Protein AF-A0A7X9KNZ5-F1 (afdb_monomer)

Secondary structure (DSSP, 8-state):
-----------------------SSEEEESSSPBTT-EEEEEEEGGGSTTTT-SS-EEEEEEESSSEEEE-PPPEEETTEEEEEEE--TT--EEEEEEEETTEE--TTTT-EEEE-B-TTSSB-THHHHHHHHHHHSSHIIIII-----HHHHHHHHHHHHHH-GGGGG-HHHHHHHTT-

Structure (mmCIF, N/CA/C/O backbone):
data_AF-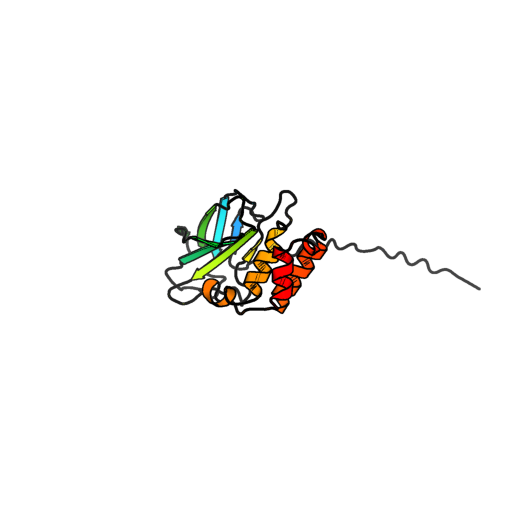A0A7X9KNZ5-F1
#
_entry.id   AF-A0A7X9KNZ5-F1
#
loop_
_atom_site.group_PDB
_atom_site.id
_atom_site.type_symbol
_atom_site.label_atom_id
_atom_site.label_alt_id
_atom_site.label_comp_id
_atom_site.label_asym_id
_atom_site.label_entity_id
_atom_site.label_seq_id
_atom_site.pdbx_PDB_ins_code
_atom_site.Cartn_x
_atom_site.Cartn_y
_atom_site.Cartn_z
_atom_site.occupancy
_atom_site.B_iso_or_equiv
_atom_site.auth_seq_id
_atom_site.auth_comp_id
_atom_site.auth_asym_id
_atom_site.auth_atom_id
_atom_site.pdbx_PDB_model_num
ATOM 1 N N . MET A 1 1 ? 22.045 -58.721 -16.670 1.00 38.38 1 MET A N 1
ATOM 2 C CA . MET A 1 1 ? 22.622 -57.607 -17.449 1.00 38.38 1 MET A CA 1
ATOM 3 C C . MET A 1 1 ? 21.546 -56.559 -17.678 1.00 38.38 1 MET A C 1
ATOM 5 O O . MET A 1 1 ? 20.549 -56.879 -18.297 1.00 38.38 1 MET A O 1
ATOM 9 N N . LYS A 1 2 ? 21.799 -55.344 -17.174 1.00 42.09 2 LYS A N 1
ATOM 10 C CA . LYS A 1 2 ? 21.541 -54.062 -17.848 1.00 42.09 2 LYS A CA 1
ATOM 11 C C . LYS A 1 2 ? 20.085 -53.667 -18.190 1.00 42.09 2 LYS A C 1
ATOM 13 O O . LYS A 1 2 ? 19.597 -54.007 -19.256 1.00 42.09 2 LYS A O 1
ATOM 18 N N . THR A 1 3 ? 19.577 -52.737 -17.359 1.00 47.44 3 THR A N 1
ATOM 19 C CA . THR A 1 3 ? 18.983 -51.421 -17.742 1.00 47.44 3 THR A CA 1
ATOM 20 C C . THR A 1 3 ? 17.611 -51.421 -18.450 1.00 47.44 3 THR A C 1
ATOM 22 O O . THR A 1 3 ? 17.365 -52.256 -19.297 1.00 47.44 3 THR A O 1
ATOM 25 N N . ILE A 1 4 ? 16.643 -50.529 -18.206 1.00 52.78 4 ILE A N 1
ATOM 26 C CA . ILE A 1 4 ? 16.641 -49.131 -17.753 1.00 52.78 4 ILE A CA 1
ATOM 27 C C . ILE A 1 4 ? 15.366 -48.868 -16.929 1.00 52.78 4 ILE A C 1
ATOM 29 O O . ILE A 1 4 ? 14.269 -49.296 -17.275 1.00 52.78 4 ILE A O 1
ATOM 33 N N . PHE A 1 5 ? 15.559 -48.109 -15.856 1.00 54.25 5 PHE A N 1
ATOM 34 C CA . PHE A 1 5 ? 14.568 -47.425 -15.033 1.00 54.25 5 PHE A CA 1
ATOM 35 C C . PHE A 1 5 ? 14.025 -46.227 -15.834 1.00 54.25 5 PHE A C 1
ATOM 37 O O . PHE A 1 5 ? 14.800 -45.327 -16.151 1.00 54.25 5 PHE A O 1
ATOM 44 N N . LEU A 1 6 ? 12.739 -46.192 -16.191 1.00 48.69 6 LEU A N 1
ATOM 45 C CA . LEU A 1 6 ? 12.131 -45.010 -16.816 1.00 48.69 6 LEU A CA 1
ATOM 46 C C . LEU A 1 6 ? 11.239 -44.315 -15.787 1.00 48.69 6 LEU A C 1
ATOM 48 O O . LEU A 1 6 ? 10.053 -44.601 -15.641 1.00 48.69 6 LEU A O 1
ATOM 52 N N . LEU A 1 7 ? 11.889 -43.436 -15.022 1.00 48.88 7 LEU A N 1
ATOM 53 C CA . LEU A 1 7 ? 11.270 -42.488 -14.108 1.00 48.88 7 LEU A CA 1
ATOM 54 C C . LEU A 1 7 ? 10.534 -41.437 -14.950 1.00 48.88 7 LEU A C 1
ATOM 56 O O . LEU A 1 7 ? 11.164 -40.602 -15.599 1.00 48.88 7 LEU A O 1
ATOM 60 N N . ILE A 1 8 ? 9.205 -41.469 -14.952 1.00 53.31 8 ILE A N 1
ATOM 61 C CA . ILE A 1 8 ? 8.401 -40.358 -15.462 1.00 53.31 8 ILE A CA 1
ATOM 62 C C . ILE A 1 8 ? 8.382 -39.304 -14.353 1.00 53.31 8 ILE A C 1
ATOM 64 O O . ILE A 1 8 ? 7.590 -39.371 -13.416 1.00 53.31 8 ILE A O 1
ATOM 68 N N . ILE A 1 9 ? 9.312 -38.352 -14.431 1.00 56.56 9 ILE A N 1
ATOM 69 C CA . ILE A 1 9 ? 9.267 -37.113 -13.652 1.00 56.56 9 ILE A CA 1
ATOM 70 C C . ILE A 1 9 ? 8.163 -36.258 -14.279 1.00 56.56 9 ILE A C 1
ATOM 72 O O . ILE A 1 9 ? 8.405 -35.491 -15.209 1.00 56.56 9 ILE A O 1
ATOM 76 N N . SER A 1 10 ? 6.927 -36.412 -13.802 1.00 51.38 10 SER A N 1
ATOM 77 C CA . SER A 1 10 ? 5.896 -35.399 -14.025 1.00 51.38 10 SER A CA 1
ATOM 78 C C . SER A 1 10 ? 6.296 -34.152 -13.246 1.00 51.38 10 SER A C 1
ATOM 80 O O . SER A 1 10 ? 6.156 -34.082 -12.027 1.00 51.38 10 SER A O 1
ATOM 82 N N . ILE A 1 11 ? 6.834 -33.179 -13.974 1.00 53.72 11 ILE A N 1
ATOM 83 C CA . ILE A 1 11 ? 7.093 -31.824 -13.501 1.00 53.72 11 ILE A CA 1
ATOM 84 C C . ILE A 1 11 ? 5.746 -31.224 -13.081 1.00 53.72 11 ILE A C 1
ATOM 86 O O . ILE A 1 11 ? 4.934 -30.833 -13.919 1.00 53.72 11 ILE A O 1
ATOM 90 N N . LEU A 1 12 ? 5.500 -31.165 -11.772 1.00 45.00 12 LEU A N 1
ATOM 91 C CA . LEU A 1 12 ? 4.507 -30.277 -11.178 1.00 45.00 12 LEU A CA 1
ATOM 92 C C . LEU A 1 12 ? 5.008 -28.845 -11.384 1.00 45.00 12 LEU A C 1
ATOM 94 O O . LEU A 1 12 ? 5.714 -28.291 -10.545 1.00 45.00 12 LEU A O 1
ATOM 98 N N . ALA A 1 13 ? 4.662 -28.247 -12.522 1.00 48.78 13 ALA A N 1
ATOM 99 C CA . ALA A 1 13 ? 4.713 -26.803 -12.675 1.00 48.78 13 ALA A CA 1
ATOM 100 C C . ALA A 1 13 ? 3.608 -26.214 -11.789 1.00 48.78 13 ALA A C 1
ATOM 102 O O . ALA A 1 13 ? 2.488 -25.970 -12.237 1.00 48.78 13 ALA A O 1
ATOM 103 N N . VAL A 1 14 ? 3.899 -26.043 -10.499 1.00 46.62 14 VAL A N 1
ATOM 104 C CA . VAL A 1 14 ? 3.085 -25.191 -9.636 1.00 46.62 14 VAL A CA 1
ATOM 105 C C . VAL A 1 14 ? 3.291 -23.783 -10.172 1.00 46.62 14 VAL A C 1
ATOM 107 O O . VAL A 1 14 ? 4.343 -23.182 -9.964 1.00 46.62 14 VAL A O 1
ATOM 110 N N . ALA A 1 15 ? 2.324 -23.283 -10.940 1.00 40.16 15 ALA A N 1
ATOM 111 C CA . ALA A 1 15 ? 2.286 -21.877 -11.291 1.00 40.16 15 ALA A CA 1
ATOM 112 C C . ALA A 1 15 ? 2.245 -21.098 -9.973 1.00 40.16 15 ALA A C 1
ATOM 114 O O . ALA A 1 15 ? 1.232 -21.097 -9.273 1.00 40.16 15 ALA A O 1
ATOM 115 N N . VAL A 1 16 ? 3.374 -20.495 -9.603 1.00 43.69 16 VAL A N 1
ATOM 116 C CA . VAL A 1 16 ? 3.443 -19.546 -8.497 1.00 43.69 16 VAL A CA 1
ATOM 117 C C . VAL A 1 16 ? 2.661 -18.328 -8.971 1.00 43.69 16 VAL A C 1
ATOM 119 O O . VAL A 1 16 ? 3.195 -17.458 -9.658 1.00 43.69 16 VAL A O 1
ATOM 122 N N . LEU A 1 17 ? 1.355 -18.308 -8.695 1.00 47.91 17 LEU A N 1
ATOM 123 C CA . LEU A 1 17 ? 0.585 -17.077 -8.795 1.00 47.91 17 LEU A CA 1
ATOM 124 C C . LEU A 1 17 ? 1.295 -16.060 -7.891 1.00 47.91 17 LEU A C 1
ATOM 126 O O . LEU A 1 17 ? 1.618 -16.424 -6.756 1.00 47.91 17 LEU A O 1
ATOM 130 N N . PRO A 1 18 ? 1.589 -14.835 -8.366 1.00 49.88 18 PRO A N 1
ATOM 131 C CA . PRO A 1 18 ? 2.199 -13.822 -7.517 1.00 49.88 18 PRO A CA 1
ATOM 132 C C . PRO A 1 18 ? 1.367 -13.701 -6.239 1.00 49.88 18 PRO A C 1
ATOM 134 O O . PRO A 1 18 ? 0.146 -13.519 -6.301 1.00 49.88 18 PRO A O 1
ATOM 137 N N . ALA A 1 19 ? 2.018 -13.909 -5.093 1.00 47.62 19 ALA A N 1
ATOM 138 C CA . ALA A 1 19 ? 1.369 -13.866 -3.797 1.00 47.62 19 ALA A CA 1
ATOM 139 C C . ALA A 1 19 ? 0.782 -12.463 -3.614 1.00 47.62 19 ALA A C 1
ATOM 141 O O . ALA A 1 19 ? 1.507 -11.477 -3.519 1.00 47.62 19 ALA A O 1
ATOM 142 N N . GLN A 1 20 ? -0.544 -12.372 -3.638 1.00 56.88 20 GLN A N 1
ATOM 143 C CA . GLN A 1 20 ? -1.247 -11.121 -3.387 1.00 56.88 20 GLN A CA 1
ATOM 144 C C . GLN A 1 20 ? -0.956 -10.677 -1.951 1.00 56.88 20 GLN A C 1
ATOM 146 O O . GLN A 1 20 ? -0.853 -11.539 -1.067 1.00 56.88 20 GLN A O 1
ATOM 151 N N . PRO A 1 21 ? -0.886 -9.367 -1.670 1.00 63.66 21 PRO A N 1
ATOM 152 C CA . PRO A 1 21 ? -1.008 -8.911 -0.300 1.00 63.66 21 PRO A CA 1
ATOM 153 C C . PRO A 1 21 ? -2.424 -9.254 0.187 1.00 63.66 21 PRO A C 1
ATOM 155 O O . PRO A 1 21 ? -3.394 -8.550 -0.080 1.00 63.66 21 PRO A O 1
ATOM 158 N N . ASN A 1 22 ? -2.552 -10.397 0.859 1.00 75.88 22 ASN A N 1
ATOM 159 C CA . ASN A 1 22 ? -3.782 -10.804 1.521 1.00 75.88 22 ASN A CA 1
ATOM 160 C C . ASN A 1 22 ? -3.841 -10.100 2.872 1.00 75.88 22 ASN A C 1
ATOM 162 O O . ASN A 1 22 ? -3.141 -10.476 3.815 1.00 75.88 22 ASN A O 1
ATOM 166 N N . PHE A 1 23 ? -4.668 -9.066 2.955 1.00 90.75 23 PHE A N 1
ATOM 167 C CA . PHE A 1 23 ? -4.942 -8.378 4.205 1.00 90.75 23 PHE A CA 1
ATOM 168 C C . PHE A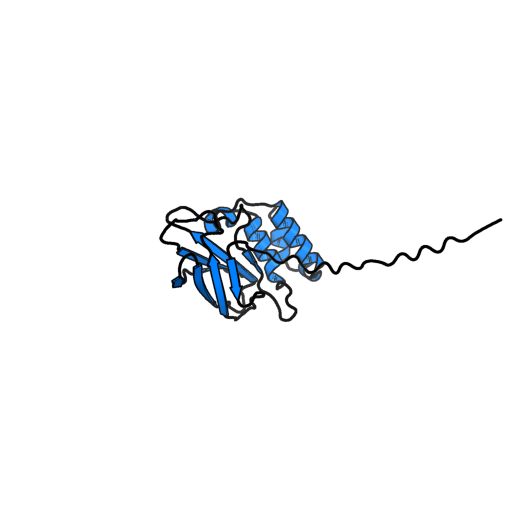 1 23 ? -6.091 -9.065 4.938 1.00 90.75 23 PHE A C 1
ATOM 170 O O . PHE A 1 23 ? -7.146 -9.315 4.359 1.00 90.75 23 PHE A O 1
ATOM 177 N N . THR A 1 24 ? -5.915 -9.330 6.230 1.00 92.62 24 THR A N 1
ATOM 178 C CA . THR A 1 24 ? -6.978 -9.935 7.043 1.00 92.62 24 THR A CA 1
ATOM 179 C C . THR A 1 24 ? -8.134 -8.958 7.265 1.00 92.62 24 THR A C 1
ATOM 181 O O . THR A 1 24 ? -9.296 -9.343 7.160 1.00 92.62 24 THR A O 1
ATOM 184 N N . ALA A 1 25 ? -7.822 -7.691 7.554 1.00 96.50 25 ALA A N 1
ATOM 185 C CA . ALA A 1 25 ? -8.816 -6.680 7.910 1.00 96.50 25 ALA A CA 1
ATOM 186 C C . ALA A 1 25 ? -9.219 -5.753 6.754 1.00 96.50 25 ALA A C 1
ATOM 188 O O . ALA A 1 25 ? -10.149 -4.976 6.928 1.00 96.50 25 ALA A O 1
ATOM 189 N N . LEU A 1 26 ? -8.566 -5.806 5.587 1.00 97.56 26 LEU A N 1
ATOM 190 C CA . LEU A 1 26 ? -8.826 -4.888 4.472 1.00 97.56 26 LEU A CA 1
ATOM 191 C C . LEU A 1 26 ? -9.219 -5.649 3.205 1.00 97.56 26 LEU A C 1
ATOM 193 O O . LEU A 1 26 ? -8.518 -6.550 2.758 1.00 97.56 26 LEU A O 1
ATOM 197 N N . GLN A 1 27 ? -10.323 -5.243 2.590 1.00 96.88 27 GLN A N 1
ATOM 198 C CA . GLN A 1 27 ? -10.768 -5.738 1.292 1.00 96.88 27 GLN A CA 1
ATOM 199 C C . GLN A 1 27 ? -10.874 -4.584 0.305 1.00 96.88 27 GLN A C 1
ATOM 201 O O . GLN A 1 27 ? -11.265 -3.480 0.683 1.00 96.88 27 GLN A O 1
ATOM 206 N N . LEU A 1 28 ? -10.560 -4.853 -0.961 1.00 97.06 28 LEU A N 1
ATOM 207 C CA . LEU A 1 28 ? -10.541 -3.863 -2.034 1.00 97.06 28 LEU A CA 1
ATOM 208 C C . LEU A 1 28 ? -11.428 -4.304 -3.193 1.00 97.06 28 LEU A C 1
ATOM 210 O O . LEU A 1 28 ? -11.512 -5.491 -3.514 1.00 97.06 28 LEU A O 1
ATOM 214 N N . ASN A 1 29 ? -12.047 -3.331 -3.850 1.00 95.81 29 ASN A N 1
ATOM 215 C CA . ASN A 1 29 ? -12.773 -3.523 -5.091 1.00 95.81 29 ASN A CA 1
ATOM 216 C C . ASN A 1 29 ? -12.453 -2.371 -6.069 1.00 95.81 29 ASN A C 1
ATOM 218 O O . ASN A 1 29 ? -12.820 -1.228 -5.787 1.00 95.81 29 ASN A O 1
ATOM 222 N N . PRO A 1 30 ? -11.797 -2.643 -7.211 1.00 95.69 30 PRO A N 1
ATOM 223 C CA . PRO A 1 30 ? -11.327 -3.958 -7.656 1.00 95.69 30 PRO A CA 1
ATOM 224 C C . PRO A 1 30 ? -10.162 -4.489 -6.800 1.00 95.69 30 PRO A C 1
ATOM 226 O O . PRO A 1 30 ? -9.417 -3.720 -6.202 1.00 95.69 30 PRO A O 1
ATOM 229 N N . VAL A 1 31 ? -9.979 -5.815 -6.787 1.00 94.25 31 VAL A N 1
A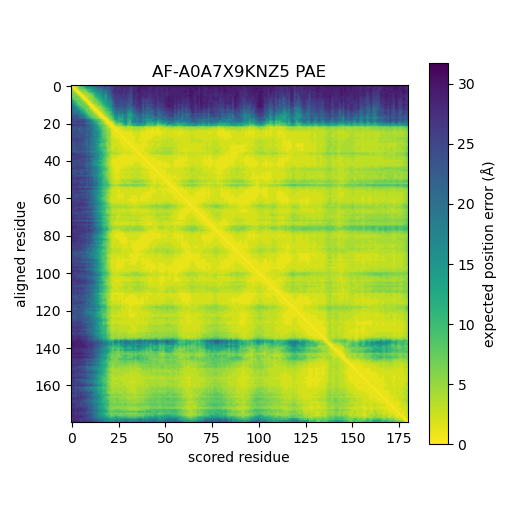TOM 230 C CA . VAL A 1 31 ? -8.854 -6.481 -6.089 1.00 94.25 31 VAL A CA 1
ATOM 231 C C . VAL A 1 31 ? -7.496 -6.064 -6.672 1.00 94.25 31 VAL A C 1
ATOM 233 O O . VAL A 1 31 ? -6.505 -6.004 -5.954 1.00 94.25 31 VAL A O 1
ATOM 236 N N . TYR A 1 32 ? -7.466 -5.737 -7.968 1.00 95.25 32 TYR A N 1
ATOM 237 C CA . TYR A 1 32 ? -6.302 -5.201 -8.673 1.00 95.25 32 TYR A CA 1
ATOM 238 C C . TYR A 1 32 ? -6.594 -3.752 -9.081 1.00 95.25 32 TYR A C 1
ATOM 240 O O . TYR A 1 32 ? -7.054 -3.524 -10.204 1.00 95.25 32 TYR A O 1
ATOM 248 N N . PRO A 1 33 ? -6.425 -2.772 -8.178 1.00 96.94 33 PRO A N 1
ATOM 249 C CA . PRO A 1 33 ? -6.646 -1.370 -8.512 1.00 96.94 33 PRO A CA 1
ATOM 250 C C . PRO A 1 33 ? -5.691 -0.929 -9.621 1.00 96.94 33 PRO A C 1
ATOM 252 O O . PRO A 1 33 ? -4.495 -1.194 -9.555 1.00 96.94 33 PRO A O 1
ATOM 255 N N . GLY A 1 34 ? -6.222 -0.271 -10.649 1.00 97.44 34 GLY A N 1
ATOM 256 C CA . GLY A 1 34 ? -5.436 0.293 -11.748 1.00 97.44 34 GLY A CA 1
ATOM 257 C C . GLY A 1 34 ? -5.158 1.782 -11.553 1.00 97.44 34 GLY A C 1
ATOM 258 O O . GLY A 1 34 ? -5.707 2.420 -10.650 1.00 97.44 34 GLY A O 1
ATOM 259 N N . GLN A 1 35 ? -4.332 2.361 -12.420 1.00 97.00 35 GLN A N 1
ATOM 260 C CA . GLN A 1 35 ? -4.194 3.817 -12.531 1.00 97.00 35 GLN A CA 1
ATOM 261 C C . GLN A 1 35 ? -5.473 4.437 -13.105 1.00 97.00 35 GLN A C 1
ATOM 263 O O . GLN A 1 35 ? -6.168 3.801 -13.898 1.00 97.00 35 GLN A O 1
ATOM 268 N N . ASN A 1 36 ? -5.771 5.685 -12.731 1.00 96.94 36 ASN A N 1
ATOM 269 C CA . ASN A 1 36 ? -6.995 6.394 -13.134 1.00 96.94 36 ASN A CA 1
ATOM 270 C C . ASN A 1 36 ? -8.296 5.632 -12.810 1.00 96.94 36 ASN A C 1
ATOM 272 O O . ASN A 1 36 ? -9.285 5.752 -13.534 1.00 96.94 36 ASN A O 1
ATOM 276 N N . SER A 1 37 ? -8.313 4.840 -11.737 1.00 96.31 37 SER A N 1
ATOM 277 C CA . SER A 1 37 ? -9.454 4.000 -11.374 1.00 96.31 37 SER A CA 1
ATOM 278 C C . SER A 1 37 ? -9.954 4.285 -9.961 1.00 96.31 37 SER A C 1
ATOM 280 O O . SER A 1 37 ? -9.197 4.671 -9.069 1.00 96.31 37 SER A O 1
ATOM 282 N N . GLY A 1 38 ? -11.260 4.110 -9.773 1.00 97.50 38 GLY A N 1
ATOM 283 C CA . GLY A 1 38 ? -11.876 4.166 -8.456 1.00 97.50 38 GLY A CA 1
ATOM 284 C C . GLY A 1 38 ? -11.611 2.873 -7.690 1.00 97.50 38 GLY A C 1
ATOM 285 O O . GLY A 1 38 ? -11.774 1.782 -8.237 1.00 97.50 38 GLY A O 1
ATOM 286 N N . VAL A 1 39 ? -11.245 3.006 -6.420 1.00 98.00 39 VAL A N 1
ATOM 287 C CA . VAL A 1 39 ? -10.959 1.896 -5.511 1.00 98.00 39 VAL A CA 1
ATOM 288 C C . VAL A 1 39 ? -11.872 2.025 -4.305 1.00 98.00 39 VAL A C 1
ATOM 290 O O . VAL A 1 39 ? -11.701 2.906 -3.462 1.00 98.00 39 VAL A O 1
ATOM 293 N N . GLU A 1 40 ? -12.866 1.147 -4.223 1.00 98.19 40 GLU A N 1
ATOM 294 C CA . GLU A 1 40 ? -13.618 0.949 -2.991 1.00 98.19 40 GLU A CA 1
ATOM 295 C C . GLU A 1 40 ? -12.805 0.084 -2.033 1.00 98.19 40 GLU A C 1
ATOM 297 O O . GLU A 1 40 ? -12.155 -0.879 -2.444 1.00 98.19 40 GLU A O 1
ATOM 302 N N . PHE A 1 41 ? -12.892 0.387 -0.744 1.00 98.00 41 PHE A N 1
ATOM 303 C CA . PHE A 1 41 ? -12.291 -0.440 0.289 1.00 98.00 41 PHE A CA 1
ATOM 304 C C . PHE A 1 41 ? -13.252 -0.662 1.450 1.00 98.00 41 PHE A C 1
ATOM 306 O O . PHE A 1 41 ? -14.086 0.192 1.763 1.00 98.00 41 PHE A O 1
ATOM 313 N N . VAL A 1 42 ? -13.122 -1.821 2.090 1.00 98.12 42 VAL A N 1
ATOM 314 C CA . VAL A 1 42 ? -13.832 -2.181 3.316 1.00 98.12 42 VAL A CA 1
ATOM 315 C C . VAL A 1 42 ? -12.807 -2.629 4.344 1.00 98.12 42 VAL A C 1
ATOM 317 O O . VAL A 1 42 ? -12.100 -3.611 4.134 1.00 98.12 42 VAL A O 1
ATOM 320 N N . TYR A 1 43 ? -12.751 -1.907 5.456 1.00 98.31 43 TYR A N 1
ATOM 321 C CA . TYR A 1 43 ? -11.938 -2.247 6.610 1.00 98.31 43 TYR A CA 1
ATOM 322 C C . TYR A 1 43 ? -12.805 -2.867 7.703 1.00 98.31 43 TYR A C 1
ATOM 324 O O . TYR A 1 43 ? -13.770 -2.249 8.151 1.00 98.31 43 TYR A O 1
ATOM 332 N N . ASN A 1 44 ? -12.479 -4.083 8.128 1.00 97.56 44 ASN A N 1
ATOM 333 C CA . ASN A 1 44 ? -13.154 -4.774 9.213 1.00 97.56 44 ASN A CA 1
ATOM 334 C C . ASN A 1 44 ? -12.334 -4.655 10.498 1.00 97.56 44 ASN A C 1
ATOM 336 O O . ASN A 1 44 ? -11.396 -5.413 10.747 1.00 97.56 44 ASN A O 1
ATOM 340 N N . GLN A 1 45 ? -12.755 -3.737 11.355 1.00 96.62 45 GLN A N 1
ATOM 341 C CA . GLN A 1 45 ? -12.103 -3.440 12.621 1.00 96.62 45 GLN A CA 1
ATOM 342 C C . GLN A 1 45 ? -12.048 -4.651 13.569 1.00 96.62 45 GLN A C 1
ATOM 344 O O . GLN A 1 45 ? -11.102 -4.789 14.344 1.00 96.62 45 GLN A O 1
ATOM 349 N N . SER A 1 46 ? -13.029 -5.560 13.512 1.00 96.50 46 SER A N 1
ATOM 350 C CA . SER A 1 46 ? -13.039 -6.758 14.370 1.00 96.50 46 SER A CA 1
ATOM 351 C C . SER A 1 46 ? -11.907 -7.742 14.055 1.00 96.50 46 SER A C 1
ATOM 353 O O . SER A 1 46 ? -11.601 -8.602 14.877 1.00 96.50 46 SER A O 1
ATOM 355 N N . LEU A 1 47 ? -11.272 -7.592 12.888 1.00 96.25 47 LEU A N 1
ATOM 356 C CA . LEU A 1 47 ? -10.145 -8.398 12.422 1.00 96.25 47 LEU A CA 1
ATOM 357 C C . LEU A 1 47 ? -8.796 -7.672 12.567 1.00 96.25 47 LEU A C 1
ATOM 359 O O . LEU A 1 47 ? -7.799 -8.115 11.999 1.00 96.25 47 LEU A O 1
ATOM 363 N N . SER A 1 48 ? -8.767 -6.560 13.304 1.00 95.94 48 SER A N 1
ATOM 364 C CA . SER A 1 48 ? -7.607 -5.675 13.444 1.00 95.94 48 SER A CA 1
ATOM 365 C C . SER A 1 48 ? -7.161 -5.493 14.896 1.00 95.94 48 SER A C 1
ATOM 367 O O . SER A 1 48 ? -7.874 -5.869 15.830 1.00 95.94 48 SER A O 1
ATOM 369 N N . SER A 1 49 ? -6.016 -4.830 15.096 1.00 95.44 49 SER A N 1
ATOM 370 C CA . SER A 1 49 ? -5.580 -4.367 16.421 1.00 95.44 49 SER A CA 1
ATOM 371 C C . SER A 1 49 ? -6.490 -3.285 17.018 1.00 95.44 49 SER A C 1
ATOM 373 O O . SER A 1 49 ? -6.491 -3.096 18.232 1.00 95.44 49 SER A O 1
ATOM 375 N N . LEU A 1 50 ? -7.300 -2.609 16.198 1.00 96.56 50 LEU A N 1
ATOM 376 C CA . LEU A 1 50 ? -8.192 -1.529 16.622 1.00 96.56 50 LEU A CA 1
ATOM 377 C C . LEU A 1 50 ? -9.563 -2.026 17.089 1.00 96.56 50 LEU A C 1
ATOM 379 O O . LEU A 1 50 ? -10.493 -1.230 17.186 1.00 96.56 50 LEU A O 1
ATOM 383 N N . ILE A 1 51 ? -9.736 -3.319 17.374 1.00 96.06 51 ILE A N 1
ATOM 384 C CA . ILE A 1 51 ? -11.010 -3.894 17.826 1.00 96.06 51 ILE A CA 1
ATOM 385 C C . ILE A 1 51 ? -11.657 -3.067 18.959 1.00 96.06 51 ILE A C 1
ATOM 387 O O . ILE A 1 51 ? -11.052 -2.822 20.001 1.00 96.06 51 ILE A O 1
ATOM 391 N N . ARG A 1 52 ? -12.917 -2.644 18.756 1.00 93.69 52 ARG A N 1
ATOM 392 C CA . ARG A 1 52 ? -13.733 -1.831 19.693 1.00 93.69 52 ARG A CA 1
ATOM 393 C C . ARG A 1 52 ? -13.203 -0.413 19.991 1.00 93.69 52 ARG A C 1
ATOM 395 O O . ARG A 1 52 ? -13.684 0.220 20.929 1.00 93.69 52 ARG A O 1
ATOM 402 N N . LYS A 1 53 ? -12.236 0.096 19.226 1.00 95.75 53 LYS A N 1
ATOM 403 C CA . LYS A 1 53 ? -11.746 1.484 19.287 1.00 95.75 53 LYS A CA 1
ATOM 404 C C . LYS A 1 53 ? -12.560 2.410 18.381 1.00 95.75 53 LYS A C 1
ATOM 406 O O . LYS A 1 53 ? -12.841 2.074 17.242 1.00 95.75 53 LYS A O 1
ATOM 411 N N . GLU A 1 54 ? -12.917 3.591 18.861 1.00 93.88 54 GLU A N 1
ATOM 412 C CA . GLU A 1 54 ? -13.767 4.528 18.118 1.00 93.88 54 GLU A CA 1
ATOM 413 C C . GLU A 1 54 ? -13.338 5.982 18.376 1.00 93.88 54 GLU A C 1
ATOM 415 O O . GLU A 1 54 ? -12.885 6.279 19.485 1.00 93.88 54 GLU A O 1
ATOM 420 N N . PRO A 1 55 ? -13.518 6.908 17.413 1.00 94.69 55 PRO A N 1
ATOM 421 C CA . PRO A 1 55 ? -13.926 6.667 16.027 1.00 94.69 55 PRO A CA 1
ATOM 422 C C . PRO A 1 55 ? -12.764 6.143 15.168 1.00 94.69 55 PRO A C 1
ATOM 424 O O . PRO A 1 55 ? -11.641 6.637 15.291 1.00 94.69 55 PRO A O 1
ATOM 427 N N . ILE A 1 56 ? -13.035 5.204 14.255 1.00 97.38 56 ILE A N 1
ATOM 428 C CA . ILE A 1 56 ? -12.051 4.809 13.232 1.00 97.38 56 ILE A CA 1
ATOM 429 C C . ILE A 1 56 ? -11.971 5.875 12.137 1.00 97.38 56 ILE A C 1
ATOM 431 O O . ILE A 1 56 ? -12.979 6.300 11.566 1.00 97.38 56 ILE A O 1
ATOM 435 N N . LYS A 1 57 ? -10.743 6.271 11.813 1.00 97.19 57 LYS A N 1
ATOM 436 C CA . LYS A 1 57 ? -10.390 7.131 10.683 1.00 97.19 57 LYS A CA 1
ATOM 437 C C . LYS A 1 57 ? -9.409 6.411 9.767 1.00 97.19 57 LYS A C 1
ATOM 439 O O . LYS A 1 57 ? -8.823 5.393 10.137 1.00 97.19 57 LYS A O 1
ATOM 444 N N . VAL A 1 58 ? -9.233 6.951 8.565 1.00 97.50 58 VAL A N 1
ATOM 445 C CA . VAL A 1 58 ? -8.234 6.463 7.618 1.00 97.50 58 VAL A CA 1
ATOM 446 C C . VAL A 1 58 ? -7.521 7.629 6.946 1.00 97.50 58 VAL A C 1
ATOM 448 O O . VAL A 1 58 ? -8.160 8.582 6.502 1.00 97.50 58 VAL A O 1
ATOM 451 N N . ALA A 1 59 ? -6.201 7.520 6.848 1.00 95.69 59 ALA A N 1
ATOM 452 C CA . ALA A 1 59 ? -5.406 8.271 5.891 1.00 95.69 59 ALA A CA 1
ATOM 453 C C . ALA A 1 59 ? -5.035 7.331 4.739 1.00 95.69 59 ALA A C 1
ATOM 455 O O . ALA A 1 59 ? -4.581 6.207 4.965 1.00 95.69 59 ALA A O 1
ATOM 456 N N . VAL A 1 60 ? -5.256 7.776 3.506 1.00 96.50 60 VAL A N 1
ATOM 457 C CA . VAL A 1 60 ? -4.867 7.055 2.295 1.00 96.50 60 VAL A CA 1
ATOM 458 C C . VAL A 1 60 ? -3.800 7.860 1.573 1.00 96.50 60 VAL A C 1
ATOM 460 O O . VAL A 1 60 ? -3.980 9.047 1.307 1.00 96.50 60 VAL A O 1
ATOM 463 N N . TYR A 1 61 ? -2.694 7.207 1.247 1.00 94.56 61 TYR A N 1
ATOM 464 C CA . TYR A 1 61 ? -1.583 7.795 0.514 1.00 94.56 61 TYR A CA 1
ATOM 465 C C . TYR A 1 61 ? -1.540 7.191 -0.885 1.00 94.56 61 TYR A C 1
ATOM 467 O O . TYR A 1 61 ? -1.354 5.984 -1.038 1.00 94.56 61 TYR A O 1
ATOM 475 N N . LEU A 1 62 ? -1.708 8.031 -1.903 1.00 95.56 62 LEU A N 1
ATOM 476 C CA . LEU A 1 62 ? -1.452 7.676 -3.294 1.00 95.56 62 LEU A CA 1
ATOM 477 C C . LEU A 1 62 ? 0.007 7.990 -3.593 1.00 95.56 62 LEU A C 1
ATOM 479 O O . LEU A 1 62 ? 0.436 9.139 -3.472 1.00 95.56 62 LEU A O 1
ATOM 483 N N . ILE A 1 63 ? 0.768 6.961 -3.939 1.00 93.38 63 ILE A N 1
ATOM 484 C CA . ILE A 1 63 ? 2.225 7.026 -3.987 1.00 93.38 63 ILE A CA 1
ATOM 485 C C . ILE A 1 63 ? 2.655 6.903 -5.438 1.00 93.38 63 ILE A C 1
ATOM 487 O O . ILE A 1 63 ? 2.507 5.843 -6.048 1.00 93.38 63 ILE A O 1
ATOM 491 N N . GLY A 1 64 ? 3.167 7.998 -5.984 1.00 91.31 64 GLY A N 1
ATOM 492 C CA . GLY A 1 64 ? 3.853 8.068 -7.268 1.00 91.31 64 GLY A CA 1
ATOM 493 C C . GLY A 1 64 ? 5.232 8.693 -7.080 1.00 91.31 64 GLY A C 1
ATOM 494 O O . GLY A 1 64 ? 5.899 8.432 -6.082 1.00 91.31 64 GLY A O 1
ATOM 495 N N . LYS A 1 65 ? 5.641 9.565 -8.009 1.00 85.00 65 LYS A N 1
ATOM 496 C CA . LYS A 1 65 ? 6.796 10.459 -7.788 1.00 85.00 65 LYS A CA 1
ATOM 497 C C . LYS A 1 65 ? 6.545 11.444 -6.647 1.00 85.00 65 LYS A C 1
ATOM 499 O O . LYS A 1 65 ? 7.448 11.783 -5.895 1.00 85.00 65 LYS A O 1
ATOM 504 N N . GLU A 1 66 ? 5.297 11.880 -6.533 1.00 87.31 66 GLU A N 1
ATOM 505 C CA . GLU A 1 66 ? 4.790 12.650 -5.408 1.00 87.31 66 GLU A CA 1
ATOM 506 C C . GLU A 1 66 ? 3.862 11.770 -4.571 1.00 87.31 66 GLU A C 1
ATOM 508 O O . GLU A 1 66 ? 3.244 10.827 -5.079 1.00 87.31 66 GLU A O 1
ATOM 513 N N . ILE A 1 67 ? 3.740 12.103 -3.288 1.00 90.06 67 ILE A N 1
ATOM 514 C CA . ILE A 1 67 ? 2.811 11.442 -2.376 1.00 90.06 67 ILE A CA 1
ATOM 515 C C . ILE A 1 67 ? 1.634 12.369 -2.132 1.00 90.06 67 ILE A C 1
ATOM 517 O O . ILE A 1 67 ? 1.798 13.494 -1.663 1.00 90.06 67 ILE A O 1
ATOM 521 N N . LYS A 1 68 ? 0.432 11.872 -2.418 1.00 93.62 68 LYS A N 1
ATOM 522 C CA . LYS A 1 68 ? -0.820 12.586 -2.165 1.00 93.62 68 LYS A CA 1
ATOM 523 C C . LYS A 1 68 ? -1.540 11.917 -1.008 1.00 93.62 68 LYS A C 1
ATOM 525 O O . LYS A 1 68 ? -1.933 10.758 -1.114 1.00 93.62 68 LYS A O 1
ATOM 530 N N . ALA A 1 69 ? -1.710 12.647 0.088 1.00 93.19 69 ALA A N 1
ATOM 531 C CA . ALA A 1 69 ? -2.477 12.194 1.240 1.00 93.19 69 ALA A CA 1
ATOM 532 C C . ALA A 1 69 ? -3.946 12.617 1.108 1.00 93.19 69 ALA A C 1
ATOM 534 O O . ALA A 1 69 ? -4.246 13.733 0.684 1.00 93.19 69 ALA A O 1
ATOM 535 N N . MET A 1 70 ? -4.859 11.734 1.498 1.00 94.50 70 MET A N 1
ATOM 536 C CA . MET A 1 70 ? -6.289 12.014 1.570 1.00 94.50 70 MET A CA 1
ATOM 537 C C . MET A 1 70 ? -6.925 11.328 2.776 1.00 94.50 70 MET A C 1
ATOM 539 O O . MET A 1 70 ? -6.542 10.224 3.149 1.00 94.50 70 MET A O 1
ATOM 543 N N . GLU A 1 71 ? -7.934 11.969 3.357 1.00 95.50 71 GLU A N 1
ATOM 544 C CA . GLU A 1 71 ? -8.714 11.431 4.475 1.00 95.50 71 GLU A CA 1
ATOM 545 C C . GLU A 1 71 ? -10.171 11.238 4.031 1.00 95.50 71 GLU A C 1
ATOM 547 O O . GLU A 1 71 ? -11.015 12.117 4.234 1.00 95.50 71 GLU A O 1
ATOM 552 N N . PRO A 1 72 ? -10.489 10.132 3.336 1.00 95.38 72 PRO A N 1
ATOM 553 C CA . PRO A 1 72 ? -11.842 9.897 2.860 1.00 95.38 72 PRO A CA 1
ATOM 554 C C . PRO A 1 72 ? -12.813 9.720 4.032 1.00 95.38 72 PRO A C 1
ATOM 556 O O . PRO A 1 72 ? -12.513 9.075 5.038 1.00 95.38 72 PRO A O 1
ATOM 559 N N . THR A 1 73 ? -14.028 10.246 3.878 1.00 94.50 73 THR A N 1
ATOM 560 C CA . THR A 1 73 ? -15.111 9.980 4.830 1.00 94.50 73 THR A CA 1
ATOM 561 C C . THR A 1 73 ? -15.513 8.508 4.769 1.00 94.50 73 THR A C 1
ATOM 563 O O . THR A 1 73 ? -15.785 7.971 3.693 1.00 94.50 73 THR A O 1
ATOM 566 N N . LEU A 1 74 ? -15.595 7.868 5.934 1.00 97.62 74 LEU A N 1
ATOM 567 C CA . LEU A 1 74 ? -15.978 6.467 6.058 1.00 97.62 74 LEU A CA 1
ATOM 568 C C . LEU A 1 74 ? -17.477 6.325 6.323 1.00 97.62 74 LEU A C 1
ATOM 570 O O . LEU A 1 74 ? -18.051 7.022 7.159 1.00 97.62 74 LEU A O 1
ATOM 574 N N . LYS A 1 75 ? -18.105 5.368 5.641 1.00 97.12 75 LYS A N 1
ATOM 575 C CA . LYS A 1 75 ? -19.436 4.872 5.995 1.00 97.12 75 LYS A CA 1
ATOM 576 C C . LYS A 1 75 ? -19.278 3.672 6.923 1.00 97.12 75 LYS A C 1
ATOM 578 O O . LYS A 1 75 ? -18.658 2.680 6.542 1.00 97.12 75 LYS A O 1
ATOM 583 N N . HIS A 1 76 ? -19.843 3.769 8.121 1.00 94.75 76 HIS A N 1
ATOM 584 C CA . HIS A 1 76 ? -19.720 2.753 9.162 1.00 94.75 76 HIS A CA 1
ATOM 585 C C . HIS A 1 76 ? -20.963 1.848 9.219 1.00 94.75 76 HIS A C 1
ATOM 587 O O . HIS A 1 76 ? -22.089 2.338 9.305 1.00 94.75 76 HIS A O 1
ATOM 593 N N . TYR A 1 77 ? -20.749 0.528 9.189 1.00 93.38 77 TYR A N 1
ATOM 594 C CA . TYR A 1 77 ? -21.778 -0.503 9.329 1.00 93.38 77 TYR A CA 1
ATOM 595 C C . TYR A 1 77 ? -21.283 -1.652 10.225 1.00 93.38 77 TYR A C 1
ATOM 597 O O . TYR A 1 77 ? -20.596 -2.570 9.768 1.00 93.38 77 TYR A O 1
ATOM 605 N N . GLY A 1 78 ? -21.654 -1.631 11.506 1.00 92.56 78 GLY A N 1
ATOM 606 C CA . GLY A 1 78 ? -21.309 -2.690 12.459 1.00 92.56 78 GLY A CA 1
ATOM 607 C C . GLY A 1 78 ? -19.830 -2.677 12.848 1.00 92.56 78 GLY A C 1
ATOM 608 O O . GLY A 1 78 ? -19.455 -1.960 13.757 1.00 92.56 78 GLY A O 1
ATOM 609 N N . SER A 1 79 ? -19.004 -3.502 12.205 1.00 95.31 79 SER A N 1
ATOM 610 C CA . SER A 1 79 ? -17.534 -3.469 12.355 1.00 95.31 79 SER A CA 1
ATOM 611 C C . SER A 1 79 ? -16.823 -3.112 11.050 1.00 95.31 79 SER A C 1
ATOM 613 O O . SER A 1 79 ? -15.596 -3.155 10.982 1.00 95.31 79 SER A O 1
ATOM 615 N N . ASN A 1 80 ? -17.593 -2.800 10.004 1.00 97.69 80 ASN A N 1
ATOM 616 C CA . ASN A 1 80 ? -17.083 -2.510 8.675 1.00 97.69 80 ASN A CA 1
ATOM 617 C C . ASN A 1 80 ? -17.087 -1.007 8.407 1.00 97.69 80 ASN A C 1
ATOM 619 O O . ASN A 1 80 ? -18.120 -0.343 8.514 1.00 97.69 80 ASN A O 1
ATOM 623 N N . TYR A 1 81 ? -15.943 -0.509 7.964 1.00 98.25 81 TYR A N 1
ATOM 624 C CA . TYR A 1 81 ? -15.713 0.858 7.533 1.00 98.25 81 TYR A CA 1
ATOM 625 C C . TYR A 1 81 ? -15.479 0.866 6.032 1.00 98.25 81 TYR A C 1
ATOM 627 O O . TYR A 1 81 ? -14.456 0.378 5.553 1.00 98.25 81 TYR A O 1
ATOM 635 N N . LYS A 1 82 ? -16.447 1.392 5.281 1.00 98.31 82 LYS A N 1
ATOM 636 C CA . LYS A 1 82 ? -16.364 1.486 3.824 1.00 98.31 82 LYS A CA 1
ATOM 637 C C . LYS A 1 82 ? -15.920 2.881 3.406 1.00 98.31 82 LYS A C 1
ATOM 639 O O . LYS A 1 82 ? -16.508 3.870 3.842 1.00 98.31 82 LYS A O 1
ATOM 644 N N . GLY A 1 83 ? -14.954 2.950 2.503 1.00 98.12 83 GLY A N 1
ATOM 645 C CA . GLY A 1 83 ? -14.552 4.187 1.849 1.00 98.12 83 GLY A CA 1
ATOM 646 C C . GLY A 1 83 ? -14.252 3.980 0.371 1.00 98.12 83 GLY A C 1
ATOM 647 O O . GLY A 1 83 ? -14.432 2.892 -0.183 1.00 98.12 83 GLY A O 1
ATOM 648 N N . TRP A 1 84 ? -13.835 5.063 -0.271 1.00 98.12 84 TRP A N 1
ATOM 649 C CA . TRP A 1 84 ? -13.494 5.085 -1.684 1.00 98.12 84 TRP A CA 1
ATOM 650 C C . TRP A 1 84 ? -12.392 6.108 -1.938 1.00 98.12 84 TRP A C 1
ATOM 652 O O . TRP A 1 84 ? -12.374 7.163 -1.302 1.00 98.12 84 TRP A O 1
ATOM 662 N N . VAL A 1 85 ? -11.500 5.795 -2.874 1.00 97.75 85 VAL A N 1
ATOM 663 C CA . VAL A 1 85 ? -10.451 6.696 -3.360 1.00 97.75 85 VAL A CA 1
ATOM 664 C C . VAL A 1 85 ? -10.317 6.597 -4.876 1.00 97.75 85 VAL A C 1
ATOM 666 O O . VAL A 1 85 ? -10.588 5.551 -5.461 1.00 97.75 85 VAL A O 1
ATOM 669 N N . GLN A 1 86 ? -9.875 7.679 -5.513 1.00 97.75 86 GLN A N 1
ATOM 670 C CA . GLN A 1 86 ? -9.570 7.718 -6.942 1.00 97.75 86 GLN A CA 1
ATOM 671 C C . GLN A 1 86 ? -8.058 7.721 -7.134 1.00 97.75 86 GLN A C 1
ATOM 673 O O . GLN A 1 86 ? -7.392 8.636 -6.654 1.00 97.75 86 GLN A O 1
ATOM 678 N N . THR A 1 87 ? -7.521 6.746 -7.862 1.00 97.44 87 THR A N 1
ATOM 679 C CA . THR A 1 87 ? -6.126 6.806 -8.310 1.00 97.44 87 THR A CA 1
ATOM 680 C C . THR A 1 87 ? -5.994 7.726 -9.522 1.00 97.44 87 THR A C 1
ATOM 682 O O . THR A 1 87 ? -6.952 7.951 -10.270 1.00 97.44 87 THR A O 1
ATOM 685 N N . ASP A 1 88 ? -4.789 8.240 -9.742 1.00 95.88 88 ASP A N 1
ATOM 686 C CA . ASP A 1 88 ? -4.436 9.020 -10.927 1.00 95.88 88 ASP A CA 1
ATOM 687 C C . ASP A 1 88 ? -3.425 8.277 -11.815 1.00 95.88 88 ASP A C 1
ATOM 689 O O . ASP A 1 88 ? -3.009 7.153 -11.521 1.00 95.88 88 ASP A O 1
ATOM 693 N N . SER A 1 89 ? -3.035 8.909 -12.921 1.00 95.81 89 SER A N 1
ATOM 694 C CA . SER A 1 89 ? -2.083 8.359 -13.897 1.00 95.81 89 SER A CA 1
ATOM 695 C C . SER A 1 89 ? -0.666 8.131 -13.362 1.00 95.81 89 SER A C 1
ATOM 697 O O . SER A 1 89 ? 0.126 7.465 -14.017 1.00 95.81 89 SER A O 1
ATOM 699 N N . THR A 1 90 ? -0.339 8.683 -12.194 1.00 95.50 90 THR A N 1
ATOM 700 C CA . THR A 1 90 ? 0.996 8.614 -11.586 1.00 95.50 90 THR A CA 1
ATOM 701 C C . THR A 1 90 ? 1.048 7.697 -10.370 1.00 95.50 90 THR A C 1
ATOM 703 O O . THR A 1 90 ? 2.123 7.461 -9.825 1.00 95.50 90 THR A O 1
ATOM 706 N N . THR A 1 91 ? -0.100 7.174 -9.936 1.00 97.31 91 THR A N 1
ATOM 707 C CA . THR A 1 91 ? -0.190 6.331 -8.745 1.00 97.31 91 THR A CA 1
ATOM 708 C C . THR A 1 91 ? 0.424 4.960 -9.035 1.00 97.31 91 THR A C 1
ATOM 710 O O . THR A 1 91 ? -0.021 4.247 -9.933 1.00 97.31 91 THR A O 1
ATOM 713 N N . ASN A 1 92 ? 1.436 4.581 -8.262 1.00 96.50 92 ASN A N 1
ATOM 714 C CA . ASN A 1 92 ? 2.146 3.304 -8.357 1.00 96.50 92 ASN A CA 1
ATOM 715 C C . ASN A 1 92 ? 1.807 2.361 -7.193 1.00 96.50 92 ASN A C 1
ATOM 717 O O . ASN A 1 92 ? 1.820 1.141 -7.352 1.00 96.50 92 ASN A O 1
ATOM 721 N N . ALA A 1 93 ? 1.484 2.925 -6.029 1.00 95.25 93 ALA A N 1
ATOM 722 C CA . ALA A 1 93 ? 1.014 2.198 -4.857 1.00 95.25 93 ALA A CA 1
ATOM 723 C C . ALA A 1 93 ? -0.042 3.011 -4.092 1.00 95.25 93 ALA A C 1
ATOM 725 O O . ALA A 1 93 ? -0.118 4.235 -4.217 1.00 95.25 93 ALA A O 1
ATOM 726 N N . ILE A 1 94 ? -0.836 2.320 -3.279 1.00 95.62 94 ILE A N 1
ATOM 727 C CA . ILE A 1 94 ? -1.797 2.910 -2.347 1.00 95.62 94 ILE A CA 1
ATOM 728 C C . ILE A 1 94 ? -1.449 2.403 -0.951 1.00 95.62 94 ILE A C 1
ATOM 730 O O . ILE A 1 94 ? -1.387 1.193 -0.750 1.00 95.62 94 ILE A O 1
ATOM 734 N N . ALA A 1 95 ? -1.240 3.294 0.012 1.00 94.31 95 ALA A N 1
ATOM 735 C CA . ALA A 1 95 ? -1.073 2.905 1.408 1.00 94.31 95 ALA A CA 1
ATOM 736 C C . ALA A 1 95 ? -2.269 3.360 2.247 1.00 94.31 95 ALA A C 1
ATOM 738 O O . ALA A 1 95 ? -2.675 4.518 2.162 1.00 94.31 95 ALA A O 1
ATOM 739 N N . PHE A 1 96 ? -2.816 2.460 3.062 1.00 95.38 96 PHE A N 1
ATOM 740 C CA . PHE A 1 96 ? -3.892 2.762 4.006 1.00 95.38 96 PHE A CA 1
ATOM 741 C C . PHE A 1 96 ? -3.349 2.771 5.435 1.00 95.38 96 PHE A C 1
ATOM 743 O O . PHE A 1 96 ? -2.650 1.848 5.850 1.00 95.38 96 PHE A O 1
ATOM 750 N N . VAL A 1 97 ? -3.707 3.797 6.202 1.00 95.56 97 VAL A N 1
ATOM 751 C CA . VAL A 1 97 ? -3.401 3.896 7.631 1.00 95.56 97 VAL A CA 1
ATOM 752 C C . VAL A 1 97 ? -4.712 4.089 8.366 1.00 95.56 97 VAL A C 1
ATOM 754 O O . VAL A 1 97 ? -5.277 5.182 8.361 1.00 95.56 97 VAL A O 1
ATOM 757 N N . PHE A 1 98 ? -5.213 3.012 8.965 1.00 96.81 98 PHE A N 1
ATOM 758 C CA . PHE A 1 98 ? -6.386 3.055 9.833 1.00 96.81 98 PHE A CA 1
ATOM 759 C C . PHE A 1 98 ? -5.949 3.401 11.250 1.00 96.81 98 PHE A C 1
ATOM 761 O O . PHE A 1 98 ? -4.942 2.879 11.731 1.00 96.81 98 PHE A O 1
ATOM 768 N N . TYR A 1 99 ? -6.689 4.286 11.911 1.00 96.00 99 TYR A N 1
ATOM 769 C CA . TYR A 1 99 ? -6.338 4.742 13.251 1.00 96.00 99 TYR A CA 1
ATOM 770 C C . TYR A 1 99 ? -7.562 5.126 14.086 1.00 96.00 99 TYR A C 1
ATOM 772 O O . TYR A 1 99 ? -8.603 5.511 13.550 1.00 96.00 99 TYR A O 1
ATOM 780 N N . ALA A 1 100 ? -7.419 5.032 15.408 1.00 96.75 100 ALA A N 1
ATOM 781 C CA . ALA A 1 100 ? -8.370 5.532 16.396 1.00 96.75 100 ALA A CA 1
ATOM 782 C C . ALA A 1 100 ? -7.611 6.303 17.482 1.00 96.75 100 ALA A C 1
ATOM 784 O O . ALA A 1 100 ? -6.815 5.730 18.226 1.00 96.75 100 ALA A O 1
ATOM 785 N N . GLY A 1 101 ? -7.845 7.614 17.571 1.00 94.69 101 GLY A N 1
ATOM 786 C CA . GLY A 1 101 ? -6.986 8.485 18.376 1.00 94.69 101 GLY A CA 1
ATOM 787 C C . GLY A 1 101 ? -5.547 8.443 17.854 1.00 94.69 101 GLY A C 1
ATOM 788 O O . GLY A 1 101 ? -5.318 8.736 16.683 1.00 94.69 101 GLY A O 1
ATOM 789 N N . GLU A 1 102 ? -4.602 8.060 18.711 1.00 91.38 102 GLU A N 1
ATOM 790 C CA . GLU A 1 102 ? -3.176 7.919 18.372 1.00 91.38 102 GLU A CA 1
ATOM 791 C C . GLU A 1 102 ? -2.786 6.480 17.980 1.00 91.38 102 GLU A C 1
ATOM 793 O O . GLU A 1 102 ? -1.689 6.245 17.477 1.00 91.38 102 GLU A O 1
ATOM 798 N N . GLU A 1 103 ? -3.677 5.505 18.184 1.00 93.44 103 GLU A N 1
ATOM 799 C CA . GLU A 1 103 ? -3.406 4.098 17.882 1.00 93.44 103 GLU A CA 1
ATOM 800 C C . GLU A 1 103 ? -3.605 3.826 16.385 1.00 93.44 103 GLU A C 1
ATOM 802 O O . GLU A 1 103 ? -4.684 4.076 15.842 1.00 93.44 103 GLU A O 1
ATOM 807 N N . LYS A 1 104 ? -2.576 3.282 15.723 1.00 94.00 104 LYS A N 1
ATOM 808 C CA . LYS A 1 104 ? -2.609 2.856 14.315 1.00 94.00 104 LYS A CA 1
ATOM 809 C C . LYS A 1 104 ? -2.769 1.337 14.207 1.00 94.00 104 LYS A C 1
ATOM 811 O O . LYS A 1 104 ? -2.192 0.579 14.988 1.00 94.00 104 LYS A O 1
ATOM 816 N N . ASP A 1 105 ? -3.489 0.884 13.188 1.00 94.94 105 ASP A N 1
ATOM 817 C CA . ASP A 1 105 ? -3.427 -0.507 12.749 1.00 94.94 105 ASP A CA 1
ATOM 818 C C . ASP A 1 105 ? -2.256 -0.708 11.788 1.00 94.94 105 ASP A C 1
ATOM 820 O O . ASP A 1 105 ? -2.303 -0.318 10.621 1.00 94.94 105 ASP A O 1
ATOM 824 N N . VAL A 1 106 ? -1.208 -1.350 12.293 1.00 91.25 106 VAL A N 1
ATOM 825 C CA . VAL A 1 106 ? 0.037 -1.601 11.559 1.00 91.25 106 VAL A CA 1
ATOM 826 C C . VAL A 1 106 ? 0.027 -2.929 10.791 1.00 91.25 106 VAL A C 1
ATOM 828 O O . VAL A 1 106 ? 1.048 -3.306 10.214 1.00 91.25 106 VAL A O 1
ATOM 831 N N . ASN A 1 107 ? -1.093 -3.668 10.784 1.00 92.31 107 ASN A N 1
ATOM 832 C CA . ASN A 1 107 ? -1.236 -4.968 10.114 1.00 92.31 107 ASN A CA 1
ATOM 833 C C . ASN A 1 107 ? -0.090 -5.946 10.452 1.00 92.31 107 ASN A C 1
ATOM 835 O O . ASN A 1 107 ? 0.602 -6.454 9.568 1.00 92.31 107 ASN A O 1
ATOM 839 N N . ALA A 1 108 ? 0.172 -6.158 11.745 1.00 88.50 108 ALA A N 1
ATOM 840 C CA . ALA A 1 108 ? 1.308 -6.956 12.223 1.00 88.50 108 ALA A CA 1
ATOM 841 C C . ALA A 1 108 ? 2.663 -6.512 11.620 1.00 88.50 108 ALA A C 1
ATOM 843 O O . ALA A 1 108 ? 3.440 -7.340 11.144 1.00 88.50 108 ALA A O 1
ATOM 844 N N . ASN A 1 109 ? 2.912 -5.197 11.616 1.00 85.75 109 ASN A N 1
ATOM 845 C CA . ASN A 1 109 ? 4.087 -4.512 11.056 1.00 85.75 109 ASN A CA 1
ATOM 846 C C . ASN A 1 109 ? 4.258 -4.648 9.532 1.00 85.75 109 ASN A C 1
ATOM 848 O O . ASN A 1 109 ? 5.310 -4.314 8.995 1.00 85.75 109 ASN A O 1
ATOM 852 N N . LYS A 1 110 ? 3.229 -5.119 8.816 1.00 85.31 110 LYS A N 1
ATOM 853 C CA . LYS A 1 110 ? 3.241 -5.236 7.347 1.00 85.31 110 LYS A CA 1
ATOM 854 C C . LYS A 1 110 ? 2.619 -4.028 6.647 1.00 85.31 110 LYS A C 1
ATOM 856 O O . LYS A 1 110 ? 2.754 -3.895 5.433 1.00 85.31 110 LYS A O 1
ATOM 861 N N . GLY A 1 111 ? 1.910 -3.177 7.392 1.00 89.00 111 GLY A N 1
ATOM 862 C CA . GLY A 1 111 ? 1.121 -2.081 6.839 1.00 89.00 111 GLY A CA 1
ATOM 863 C C . GLY A 1 111 ? 0.060 -2.552 5.838 1.00 89.00 111 GLY A C 1
ATOM 864 O O . GLY A 1 111 ? -0.126 -3.746 5.587 1.00 89.00 111 GLY A O 1
ATOM 865 N N . TYR A 1 112 ? -0.642 -1.597 5.237 1.00 93.00 112 TYR A N 1
ATOM 866 C CA . TYR A 1 112 ? -1.597 -1.852 4.159 1.00 93.00 112 TYR A CA 1
ATOM 867 C C . TYR A 1 112 ? -1.114 -1.186 2.872 1.00 93.00 112 TYR A C 1
ATOM 869 O O . TYR A 1 112 ? -1.668 -0.172 2.454 1.00 93.00 112 TYR A O 1
ATOM 877 N N . VAL A 1 113 ? -0.052 -1.729 2.269 1.00 92.00 113 VAL A N 1
ATOM 878 C CA . VAL A 1 113 ? 0.515 -1.229 1.005 1.00 92.00 113 VAL A CA 1
ATOM 879 C C . VAL A 1 113 ? 0.031 -2.090 -0.157 1.00 92.00 113 VAL A C 1
ATOM 881 O O . VAL A 1 113 ? 0.323 -3.281 -0.238 1.00 92.00 113 VAL A O 1
ATOM 884 N N . VAL A 1 114 ? -0.709 -1.472 -1.067 1.00 94.38 114 VAL A N 1
ATOM 885 C CA . VAL A 1 114 ? -1.364 -2.111 -2.207 1.00 94.38 114 VAL A CA 1
ATOM 886 C C . VAL A 1 114 ? -0.670 -1.674 -3.495 1.00 94.38 114 VAL A C 1
ATOM 888 O O . VAL A 1 114 ? -0.578 -0.469 -3.744 1.00 94.38 114 VAL A O 1
ATOM 891 N N . PRO A 1 115 ? -0.201 -2.604 -4.342 1.00 95.69 115 PRO A N 1
ATOM 892 C CA . PRO A 1 115 ? 0.286 -2.255 -5.667 1.00 95.69 115 PRO A CA 1
ATOM 893 C C . PRO A 1 115 ? -0.833 -1.673 -6.531 1.00 95.69 115 PRO A C 1
ATOM 895 O O . PRO 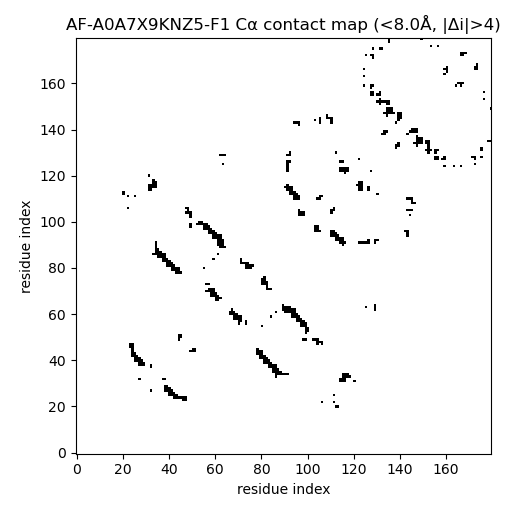A 1 115 ? -1.985 -2.093 -6.435 1.00 95.69 115 PRO A O 1
ATOM 898 N N . VAL A 1 116 ? -0.485 -0.748 -7.421 1.00 96.75 116 VAL A N 1
ATOM 899 C CA . VAL A 1 116 ? -1.333 -0.436 -8.572 1.00 96.75 116 VAL A CA 1
ATOM 900 C C . VAL A 1 116 ? -0.934 -1.340 -9.730 1.00 96.75 116 VAL A C 1
ATOM 902 O O . VAL A 1 116 ? 0.249 -1.586 -9.964 1.00 96.75 116 VAL A O 1
ATOM 905 N N . TYR A 1 117 ? -1.924 -1.852 -10.449 1.00 96.44 117 TYR A N 1
ATOM 906 C CA . TYR A 1 117 ? -1.756 -2.900 -11.442 1.00 96.44 117 TYR A CA 1
ATOM 907 C C . TYR A 1 117 ? -1.981 -2.390 -12.866 1.00 96.44 117 TYR A C 1
ATOM 909 O O . TYR A 1 117 ? -2.778 -1.487 -13.126 1.00 96.44 117 TYR A O 1
ATOM 917 N N . ASN A 1 118 ? -1.289 -3.018 -13.809 1.00 94.12 118 ASN A N 1
ATOM 918 C CA . ASN A 1 118 ? -1.500 -2.854 -15.239 1.00 94.12 118 ASN A CA 1
ATOM 919 C C . ASN A 1 118 ? -2.654 -3.754 -15.744 1.00 94.12 118 ASN A C 1
ATOM 921 O O . ASN A 1 118 ? -3.229 -4.561 -15.009 1.00 94.12 118 ASN A O 1
ATOM 925 N N . ASN A 1 119 ? -2.957 -3.684 -17.044 1.00 92.44 119 ASN A N 1
ATOM 926 C CA . ASN A 1 119 ? -4.018 -4.490 -17.673 1.00 92.44 119 ASN A CA 1
ATOM 927 C C . ASN A 1 119 ? -3.774 -6.011 -17.623 1.00 92.44 119 ASN A C 1
ATOM 929 O O . ASN A 1 119 ? -4.709 -6.790 -17.805 1.00 92.44 119 ASN A O 1
ATOM 933 N N . LYS A 1 120 ? -2.532 -6.445 -17.382 1.00 92.56 120 LYS A N 1
ATOM 934 C CA . LYS A 1 120 ? -2.158 -7.854 -17.201 1.00 92.56 120 LYS A CA 1
ATOM 935 C C . LYS A 1 120 ? -2.292 -8.316 -15.745 1.00 92.56 120 LYS A C 1
ATOM 937 O O . LYS A 1 120 ? -1.988 -9.469 -15.459 1.00 92.56 120 LYS A O 1
ATOM 942 N N . LYS A 1 121 ? -2.789 -7.454 -14.846 1.00 93.44 121 LYS A N 1
ATOM 943 C CA . LYS A 1 121 ? -2.876 -7.689 -13.393 1.00 93.44 121 LYS A CA 1
ATOM 944 C C . LYS A 1 121 ? -1.505 -7.907 -12.750 1.00 93.44 121 LYS A C 1
ATOM 946 O O . LYS A 1 121 ? -1.376 -8.634 -11.769 1.00 93.44 121 LYS A O 1
ATOM 951 N N . GLU A 1 122 ? -0.488 -7.253 -13.292 1.00 92.75 122 GLU A N 1
ATOM 952 C CA . GLU A 1 122 ? 0.855 -7.190 -12.719 1.00 92.75 122 GLU A CA 1
ATOM 953 C C . GLU A 1 122 ? 1.067 -5.791 -12.131 1.00 92.75 122 GLU A C 1
ATOM 955 O O . GLU A 1 122 ? 0.527 -4.833 -12.695 1.00 92.75 122 GLU A O 1
ATOM 960 N N . PRO A 1 123 ? 1.810 -5.638 -11.022 1.00 95.19 123 PRO A N 1
ATOM 961 C CA . PRO A 1 123 ? 2.183 -4.318 -10.531 1.00 95.19 123 PRO A CA 1
ATOM 962 C C . PRO A 1 123 ? 2.816 -3.467 -11.640 1.00 95.19 123 PRO A C 1
ATOM 964 O O . PRO A 1 123 ? 3.594 -3.970 -12.452 1.00 95.19 123 PRO A O 1
ATOM 967 N N . VAL A 1 124 ? 2.478 -2.179 -11.701 1.00 95.25 124 VAL A N 1
ATOM 968 C CA . VAL A 1 124 ? 3.153 -1.239 -12.610 1.00 95.25 124 VAL A CA 1
ATOM 969 C C . VAL A 1 124 ? 4.629 -1.117 -12.221 1.00 95.25 124 VAL A C 1
ATOM 971 O O . VAL A 1 124 ? 4.938 -1.154 -11.036 1.00 95.25 124 VAL A O 1
ATOM 974 N N . SER A 1 125 ? 5.554 -0.931 -13.170 1.00 93.31 125 SER A N 1
ATOM 975 C CA . SER A 1 125 ? 6.999 -0.951 -12.867 1.00 93.31 125 SER A CA 1
ATOM 976 C C . SER A 1 125 ? 7.405 0.056 -11.775 1.00 93.31 125 SER A C 1
ATOM 978 O O . SER A 1 125 ? 8.251 -0.238 -10.933 1.00 93.31 125 SER A O 1
ATOM 980 N N . GLY A 1 126 ? 6.734 1.213 -11.712 1.00 93.56 126 GLY A N 1
ATOM 981 C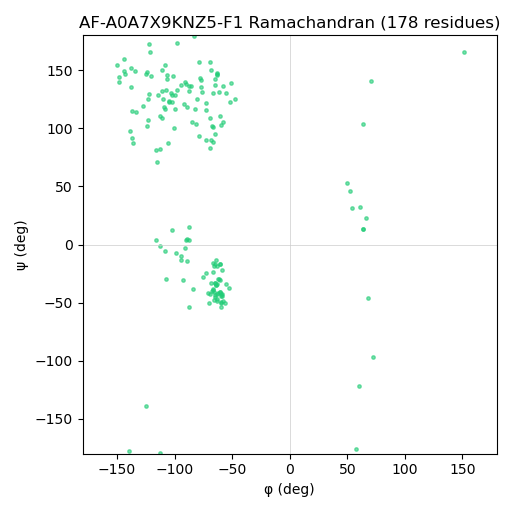 CA . GLY A 1 126 ? 6.959 2.220 -10.670 1.00 93.56 126 GLY A CA 1
ATOM 982 C C . GLY A 1 126 ? 6.593 1.773 -9.245 1.00 93.56 126 GLY A C 1
ATOM 983 O O . GLY A 1 126 ? 7.033 2.404 -8.285 1.00 93.56 126 GLY A O 1
ATOM 984 N N . TYR A 1 127 ? 5.816 0.694 -9.080 1.00 94.88 127 TYR A N 1
ATOM 985 C CA . TYR A 1 127 ? 5.476 0.121 -7.772 1.00 94.88 127 TYR A CA 1
ATOM 986 C C . TYR A 1 127 ? 6.728 -0.299 -7.012 1.00 94.88 127 TYR A C 1
ATOM 988 O O . TYR A 1 127 ? 6.849 -0.001 -5.829 1.00 94.88 127 TYR A O 1
ATOM 996 N N . TYR A 1 128 ? 7.664 -0.962 -7.687 1.00 93.62 128 TYR A N 1
ATOM 997 C CA . TYR A 1 128 ? 8.810 -1.582 -7.032 1.00 93.62 128 TYR A CA 1
ATOM 998 C C . TYR A 1 128 ? 9.725 -0.539 -6.378 1.00 93.62 128 TYR A C 1
ATOM 1000 O O . TYR A 1 128 ? 10.096 -0.689 -5.218 1.00 93.62 128 TYR A O 1
ATOM 1008 N N . GLY A 1 129 ? 9.999 0.574 -7.067 1.00 91.31 129 GLY A N 1
ATOM 1009 C CA . GLY A 1 129 ? 10.733 1.700 -6.481 1.00 91.31 129 GLY A CA 1
ATOM 1010 C C . GLY A 1 129 ? 9.948 2.422 -5.378 1.00 91.31 129 GLY A C 1
ATOM 1011 O O . GLY A 1 129 ? 10.509 2.769 -4.339 1.00 91.31 129 GLY A O 1
ATOM 1012 N N . ALA A 1 130 ? 8.637 2.613 -5.560 1.00 89.88 130 ALA A N 1
ATOM 1013 C CA . ALA A 1 130 ? 7.782 3.248 -4.555 1.00 89.88 130 ALA A CA 1
ATOM 1014 C C . ALA A 1 130 ? 7.717 2.434 -3.251 1.00 89.88 130 ALA A C 1
ATOM 1016 O O . ALA A 1 130 ? 7.925 2.967 -2.163 1.00 89.88 130 ALA A O 1
ATOM 1017 N N . ALA A 1 131 ? 7.470 1.129 -3.355 1.00 89.56 131 ALA A N 1
ATOM 1018 C CA . ALA A 1 131 ? 7.423 0.225 -2.217 1.00 89.56 131 ALA A CA 1
ATOM 1019 C C . ALA A 1 131 ? 8.800 0.079 -1.555 1.00 89.56 131 ALA A C 1
ATOM 1021 O O . ALA A 1 131 ? 8.872 0.092 -0.329 1.00 89.56 131 ALA A O 1
ATOM 1022 N N . ALA A 1 132 ? 9.892 0.028 -2.323 1.00 89.38 132 ALA A N 1
ATOM 1023 C CA . ALA A 1 132 ? 11.238 0.022 -1.758 1.00 89.38 132 ALA A CA 1
ATOM 1024 C C . ALA A 1 132 ? 11.529 1.271 -0.916 1.00 89.38 132 ALA A C 1
ATOM 1026 O O . ALA A 1 132 ? 12.046 1.140 0.186 1.00 89.38 132 ALA A O 1
ATOM 1027 N N . ASN A 1 133 ? 11.137 2.466 -1.372 1.00 86.81 133 ASN A N 1
ATOM 1028 C CA . ASN A 1 133 ? 11.275 3.691 -0.575 1.00 86.81 133 ASN A CA 1
ATOM 1029 C C . ASN A 1 133 ? 10.459 3.649 0.720 1.00 86.81 133 ASN A C 1
ATOM 1031 O O . ASN A 1 133 ? 10.956 4.043 1.772 1.00 86.81 133 ASN A O 1
ATOM 1035 N N . LEU A 1 134 ? 9.221 3.143 0.663 1.00 85.44 134 LEU A N 1
ATOM 1036 C CA . LEU A 1 134 ? 8.392 2.991 1.861 1.00 85.44 134 LEU A CA 1
ATOM 1037 C C . LEU A 1 134 ? 9.061 2.071 2.879 1.00 85.44 134 LEU A C 1
ATOM 1039 O O . LEU A 1 134 ? 9.186 2.439 4.041 1.00 85.44 134 LEU A O 1
ATOM 1043 N N . TRP A 1 135 ? 9.521 0.898 2.450 1.00 84.69 135 TRP A N 1
ATOM 1044 C CA . TRP A 1 135 ? 10.176 -0.069 3.332 1.00 84.69 135 TRP A CA 1
ATOM 1045 C C . TRP A 1 135 ? 11.586 0.358 3.747 1.00 84.69 135 TRP A C 1
ATOM 1047 O O . TRP A 1 135 ? 12.071 -0.053 4.794 1.00 84.69 135 TRP A O 1
ATOM 1057 N N . GLY A 1 136 ? 12.227 1.199 2.947 1.00 79.88 136 GLY A N 1
ATOM 1058 C CA . GLY A 1 136 ? 13.630 1.555 3.045 1.00 79.88 136 GLY A CA 1
ATOM 1059 C C . GLY A 1 136 ? 14.016 2.512 4.172 1.00 79.88 136 GLY A C 1
ATOM 1060 O O . GLY A 1 136 ? 15.141 2.441 4.661 1.00 79.88 136 GLY A O 1
ATOM 1061 N N . GLY A 1 137 ? 13.105 3.383 4.615 1.00 71.50 137 GLY A N 1
ATOM 1062 C CA . GLY A 1 137 ? 13.341 4.243 5.780 1.00 71.50 137 GLY A CA 1
ATOM 1063 C C . GLY A 1 137 ? 12.600 5.581 5.779 1.00 71.50 137 GLY A C 1
ATOM 1064 O O . GLY A 1 137 ? 12.066 6.016 4.762 1.00 71.50 137 GLY A O 1
ATOM 1065 N N . GLY A 1 138 ? 12.573 6.230 6.955 1.00 65.81 138 GLY A N 1
ATOM 1066 C CA . GLY A 1 138 ? 12.102 7.602 7.243 1.00 65.81 138 GLY A CA 1
ATOM 1067 C C . GLY A 1 138 ? 10.594 7.850 7.103 1.00 65.81 138 GLY A C 1
ATOM 1068 O O . GLY A 1 138 ? 9.964 8.451 7.969 1.00 65.81 138 GLY A O 1
ATOM 1069 N N . MET A 1 139 ? 10.008 7.369 6.013 1.00 65.25 139 MET A N 1
ATOM 1070 C CA . MET A 1 139 ? 8.625 7.606 5.616 1.00 65.25 139 MET A CA 1
ATOM 1071 C C . MET A 1 139 ? 7.676 6.513 6.138 1.00 65.25 139 MET A C 1
ATOM 1073 O O . MET A 1 139 ? 6.518 6.788 6.448 1.00 65.25 139 MET A O 1
ATOM 1077 N N . SER A 1 140 ? 8.174 5.284 6.288 1.00 70.94 140 SER A N 1
ATOM 1078 C CA . SER A 1 140 ? 7.440 4.124 6.815 1.00 70.94 140 SER A CA 1
ATOM 1079 C C . SER A 1 140 ? 6.930 4.354 8.232 1.00 70.94 140 SER A C 1
ATOM 1081 O O . SER A 1 140 ? 5.733 4.232 8.484 1.00 70.94 140 SER A O 1
ATOM 1083 N N . ASP A 1 141 ? 7.822 4.727 9.143 1.00 72.88 141 ASP A N 1
ATOM 1084 C CA . ASP A 1 141 ? 7.475 4.891 10.554 1.00 72.88 141 ASP A CA 1
ATOM 1085 C C . ASP A 1 141 ? 6.578 6.121 10.751 1.00 72.88 141 ASP A C 1
ATOM 1087 O O . ASP A 1 141 ? 5.456 6.036 11.257 1.00 72.88 141 ASP A O 1
ATOM 1091 N N . TYR A 1 142 ? 7.006 7.260 10.200 1.00 70.25 142 TYR A N 1
ATOM 1092 C CA . TYR A 1 142 ? 6.288 8.522 10.341 1.00 70.25 142 TYR A CA 1
ATOM 1093 C C . TYR A 1 142 ? 4.854 8.457 9.781 1.00 70.25 142 TYR A C 1
ATOM 1095 O O . TYR A 1 142 ? 3.890 8.789 10.481 1.00 70.25 142 TYR A O 1
ATOM 1103 N N . PHE A 1 143 ? 4.679 7.981 8.543 1.00 72.69 143 PHE A N 1
ATOM 1104 C CA . PHE A 1 143 ? 3.360 7.950 7.906 1.00 72.69 143 PHE A CA 1
ATOM 1105 C C . PHE A 1 143 ? 2.597 6.667 8.231 1.00 72.69 143 PHE A C 1
ATOM 1107 O O . PHE A 1 143 ? 1.482 6.730 8.755 1.00 72.69 143 PHE A O 1
ATOM 1114 N N . LEU A 1 144 ? 3.199 5.503 7.990 1.00 78.25 144 LEU A N 1
ATOM 1115 C CA . LEU A 1 144 ? 2.505 4.214 8.068 1.00 78.25 144 LEU A CA 1
ATOM 1116 C C . LEU A 1 144 ? 2.536 3.582 9.465 1.00 78.25 144 LEU A C 1
ATOM 1118 O O . LEU A 1 144 ? 1.745 2.681 9.729 1.00 78.25 144 LEU A O 1
ATOM 1122 N N . GLY A 1 145 ? 3.396 4.066 10.368 1.00 78.56 145 GLY A N 1
ATOM 1123 C CA . GLY A 1 145 ? 3.600 3.451 11.682 1.00 78.56 145 GLY A CA 1
ATOM 1124 C C . GLY A 1 145 ? 4.241 2.066 11.597 1.00 78.56 145 GLY A C 1
ATOM 1125 O O . GLY A 1 145 ? 4.032 1.251 12.487 1.00 78.56 145 GLY A O 1
ATOM 1126 N N . ILE A 1 146 ? 4.950 1.771 10.504 1.00 79.25 146 ILE A N 1
ATOM 1127 C CA . ILE A 1 146 ? 5.655 0.499 10.318 1.00 79.25 146 ILE A CA 1
ATOM 1128 C C . ILE A 1 146 ? 7.154 0.721 10.468 1.00 79.25 146 ILE A C 1
ATOM 1130 O O . ILE A 1 146 ? 7.685 1.731 10.009 1.00 79.25 146 ILE A O 1
ATOM 1134 N N . GLU A 1 147 ? 7.843 -0.239 11.074 1.00 82.62 147 GLU A N 1
ATOM 1135 C CA . GLU A 1 147 ? 9.299 -0.204 11.145 1.00 82.62 147 GLU A CA 1
ATOM 1136 C C . GLU A 1 147 ? 9.897 -0.328 9.740 1.00 82.62 147 GLU A C 1
ATOM 1138 O O . GLU A 1 147 ? 9.462 -1.146 8.921 1.00 82.62 147 GLU A O 1
ATOM 1143 N N . ALA A 1 148 ? 10.917 0.485 9.470 1.00 85.62 148 ALA A N 1
ATOM 1144 C CA . ALA A 1 148 ? 11.705 0.348 8.259 1.00 85.62 148 ALA A CA 1
ATOM 1145 C C . ALA A 1 148 ? 12.317 -1.059 8.192 1.00 85.62 148 ALA A C 1
ATOM 1147 O O . ALA A 1 148 ? 12.842 -1.583 9.175 1.00 85.62 148 ALA A O 1
ATOM 1148 N N . ASN A 1 149 ? 12.265 -1.664 7.012 1.00 85.06 149 ASN A N 1
ATOM 1149 C CA . ASN A 1 149 ? 12.779 -2.993 6.748 1.00 85.06 149 ASN A CA 1
ATOM 1150 C C . ASN A 1 149 ? 13.529 -3.002 5.411 1.00 85.06 149 ASN A C 1
ATOM 1152 O O . ASN A 1 149 ? 12.956 -3.253 4.348 1.00 85.06 149 ASN A O 1
ATOM 1156 N N . THR A 1 150 ? 14.837 -2.757 5.481 1.00 87.69 150 THR A N 1
ATOM 1157 C CA . THR A 1 150 ? 15.732 -2.729 4.314 1.00 87.69 150 THR A CA 1
ATOM 1158 C C . THR A 1 150 ? 15.786 -4.071 3.582 1.00 87.69 150 THR A C 1
ATOM 1160 O O . THR A 1 150 ? 15.931 -4.100 2.363 1.00 87.69 150 THR A O 1
ATOM 1163 N N . GLY A 1 151 ? 15.588 -5.186 4.293 1.00 88.69 151 GLY A N 1
ATOM 1164 C CA . GLY A 1 151 ? 15.477 -6.512 3.686 1.00 88.69 151 GLY A CA 1
ATOM 1165 C C . GLY A 1 151 ? 14.264 -6.623 2.760 1.00 88.69 151 GLY A C 1
ATOM 1166 O O . GLY A 1 151 ? 14.399 -7.070 1.624 1.00 88.69 151 GLY A O 1
ATOM 1167 N N . VAL A 1 152 ? 13.091 -6.160 3.208 1.00 87.19 152 VAL A N 1
ATOM 1168 C CA . VAL A 1 152 ? 11.880 -6.109 2.370 1.00 87.19 152 VAL A CA 1
ATOM 1169 C C . VAL A 1 152 ? 12.059 -5.120 1.221 1.00 87.19 152 VAL A C 1
ATOM 1171 O O . VAL A 1 152 ? 11.684 -5.436 0.094 1.00 87.19 152 VAL A O 1
ATOM 1174 N N . ALA A 1 153 ? 12.674 -3.961 1.472 1.00 89.25 153 ALA A N 1
ATOM 1175 C CA . ALA A 1 153 ? 12.953 -2.981 0.426 1.00 89.25 153 ALA A CA 1
ATOM 1176 C C . ALA A 1 153 ? 13.806 -3.581 -0.705 1.00 89.25 153 ALA A C 1
ATOM 1178 O O . ALA A 1 153 ? 13.421 -3.500 -1.872 1.00 89.25 153 ALA A O 1
ATOM 1179 N N . LEU A 1 154 ? 14.905 -4.259 -0.359 1.00 91.62 154 LEU A N 1
ATOM 1180 C CA . LEU A 1 154 ? 15.768 -4.934 -1.326 1.00 91.62 154 LEU A CA 1
ATOM 1181 C C . LEU A 1 154 ? 15.034 -6.069 -2.052 1.00 91.62 154 LEU A C 1
ATOM 1183 O O . LEU A 1 154 ? 15.136 -6.179 -3.269 1.00 91.62 154 LEU A O 1
ATOM 1187 N N . MET A 1 155 ? 14.246 -6.881 -1.339 1.00 91.75 155 MET A N 1
ATOM 1188 C CA . MET A 1 155 ? 13.461 -7.958 -1.957 1.00 91.75 155 MET A CA 1
ATOM 1189 C C . MET A 1 155 ? 12.489 -7.440 -3.023 1.00 91.75 155 MET A C 1
ATOM 1191 O O . MET A 1 155 ? 12.369 -8.045 -4.086 1.00 91.75 155 MET A O 1
ATOM 1195 N N . VAL A 1 156 ? 11.803 -6.328 -2.752 1.00 91.94 156 VAL A N 1
ATOM 1196 C CA . VAL A 1 156 ? 10.863 -5.720 -3.704 1.00 91.94 156 VAL A CA 1
ATOM 1197 C C . VAL A 1 156 ? 11.599 -5.175 -4.929 1.00 91.94 156 VAL A C 1
ATOM 1199 O O . VAL A 1 156 ? 11.112 -5.314 -6.051 1.00 91.94 156 VAL A O 1
ATOM 1202 N N . LEU A 1 157 ? 12.784 -4.592 -4.750 1.00 93.19 157 LEU A N 1
ATOM 1203 C CA . LEU A 1 157 ? 13.607 -4.149 -5.872 1.00 93.19 157 LEU A CA 1
ATOM 1204 C C . LEU A 1 157 ? 14.081 -5.326 -6.744 1.00 93.19 157 LEU A C 1
ATOM 1206 O O . LEU A 1 157 ? 13.951 -5.272 -7.969 1.00 93.19 157 LEU A O 1
ATOM 1210 N N . GLU A 1 158 ? 14.551 -6.415 -6.132 1.00 94.38 158 GLU A N 1
ATOM 1211 C CA . GLU A 1 158 ? 14.953 -7.627 -6.861 1.00 94.38 158 GLU A CA 1
ATOM 1212 C C . GLU A 1 158 ? 13.777 -8.228 -7.645 1.00 94.38 158 GLU A C 1
ATOM 1214 O O . GLU A 1 158 ? 13.931 -8.628 -8.803 1.00 94.38 158 GLU A O 1
ATOM 1219 N N . GLU A 1 159 ? 12.575 -8.241 -7.054 1.00 93.75 159 GLU A N 1
ATOM 1220 C CA . GLU A 1 159 ? 11.354 -8.651 -7.752 1.00 93.75 159 GLU A CA 1
ATOM 1221 C C . GLU A 1 159 ? 11.079 -7.757 -8.968 1.00 93.75 159 GLU A C 1
ATOM 1223 O O . GLU A 1 159 ? 10.784 -8.266 -10.054 1.00 93.75 159 GLU A O 1
ATOM 1228 N N . GLY A 1 160 ? 11.230 -6.440 -8.808 1.00 93.19 160 GLY A N 1
ATOM 1229 C CA . GLY A 1 160 ? 11.077 -5.472 -9.889 1.00 93.19 160 GLY A CA 1
ATOM 1230 C C . GLY A 1 160 ? 12.003 -5.772 -11.061 1.00 93.19 160 GLY A C 1
ATOM 1231 O O . GLY A 1 160 ? 11.533 -5.912 -12.186 1.00 93.19 160 GLY A O 1
ATOM 1232 N N . ILE A 1 161 ? 13.297 -5.970 -10.805 1.00 94.69 161 ILE A N 1
ATOM 1233 C CA . ILE A 1 161 ? 14.276 -6.329 -11.842 1.00 94.69 161 ILE A CA 1
ATOM 1234 C C . ILE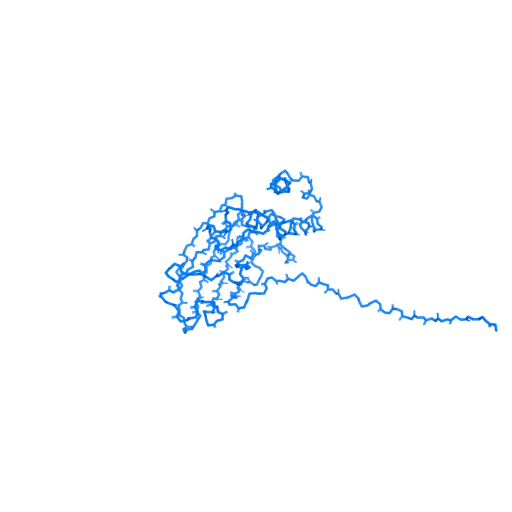 A 1 161 ? 13.929 -7.656 -12.524 1.00 94.69 161 ILE A C 1
ATOM 1236 O O . ILE A 1 161 ? 14.095 -7.794 -13.739 1.00 94.69 161 ILE A O 1
ATOM 1240 N N . ALA A 1 162 ? 13.487 -8.655 -11.759 1.00 94.56 162 ALA A N 1
ATOM 1241 C CA . ALA A 1 162 ? 13.127 -9.957 -12.307 1.00 94.56 162 ALA A CA 1
ATOM 1242 C C . ALA A 1 162 ? 11.906 -9.874 -13.240 1.00 94.56 162 ALA A C 1
ATOM 1244 O O . ALA A 1 162 ? 11.821 -10.624 -14.215 1.00 94.56 162 ALA A O 1
ATOM 1245 N N . LYS A 1 163 ? 10.965 -8.970 -12.947 1.00 91.00 163 LYS A N 1
ATOM 1246 C CA . LYS A 1 163 ? 9.749 -8.739 -13.739 1.00 91.00 163 LYS A CA 1
ATOM 1247 C C . LYS A 1 163 ? 9.973 -7.806 -14.922 1.00 91.00 163 LYS A C 1
ATOM 1249 O O . LYS A 1 163 ? 9.425 -8.050 -15.994 1.00 91.00 163 LYS A O 1
ATOM 1254 N N . ASP A 1 164 ? 10.787 -6.779 -14.733 1.00 92.12 164 ASP A N 1
ATOM 1255 C CA . ASP A 1 164 ? 11.120 -5.773 -15.730 1.00 92.12 164 ASP A CA 1
ATOM 1256 C C . ASP A 1 164 ? 12.634 -5.487 -15.708 1.00 92.12 164 ASP A C 1
ATOM 1258 O O . ASP A 1 164 ? 13.102 -4.572 -15.025 1.00 92.12 164 ASP A O 1
ATOM 1262 N N . PRO A 1 165 ? 13.438 -6.257 -16.469 1.00 94.06 165 PRO A N 1
ATOM 1263 C CA . PRO A 1 165 ? 14.891 -6.095 -16.490 1.00 94.06 165 PRO A CA 1
ATOM 1264 C C . PRO A 1 165 ? 15.374 -4.714 -16.952 1.00 94.06 165 PRO A C 1
ATOM 1266 O O . PRO A 1 165 ? 16.536 -4.379 -16.716 1.00 94.06 165 PRO A O 1
ATOM 1269 N N . GLN A 1 166 ? 14.516 -3.917 -17.605 1.00 93.50 166 GLN A N 1
ATOM 1270 C CA . GLN A 1 166 ? 14.841 -2.548 -18.018 1.00 93.50 166 GLN A CA 1
ATOM 1271 C C . GLN A 1 166 ? 15.025 -1.616 -16.816 1.00 93.50 166 GLN A C 1
ATOM 1273 O O . GLN A 1 166 ? 15.773 -0.646 -16.921 1.00 93.50 166 GLN A O 1
ATOM 1278 N N . LEU A 1 167 ? 14.431 -1.938 -15.660 1.00 91.81 167 LEU A N 1
ATOM 1279 C CA . LEU A 1 167 ? 14.577 -1.160 -14.427 1.00 91.81 167 LEU A CA 1
ATOM 1280 C C . LEU A 1 167 ? 16.037 -1.031 -13.966 1.00 91.81 167 LEU A C 1
ATOM 1282 O O . LEU A 1 167 ? 16.385 -0.055 -13.311 1.00 91.81 167 LEU A O 1
ATOM 1286 N N . LYS A 1 168 ? 16.930 -1.939 -14.389 1.00 90.12 168 LYS A N 1
ATOM 1287 C CA . LYS A 1 1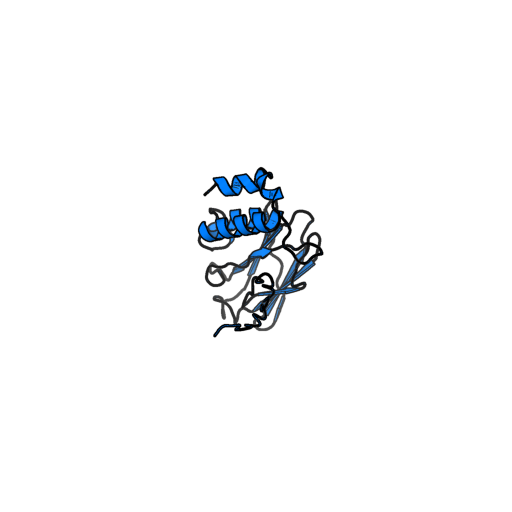68 ? 18.387 -1.818 -14.176 1.00 90.12 168 LYS A CA 1
ATOM 1288 C C . LYS A 1 168 ? 19.011 -0.575 -14.808 1.00 90.12 168 LYS A C 1
ATOM 1290 O O . LYS A 1 168 ? 20.153 -0.262 -14.496 1.00 90.12 168 LYS A O 1
ATOM 1295 N N . TYR A 1 169 ? 18.317 0.074 -15.735 1.00 92.62 169 TYR A N 1
ATOM 1296 C CA . TYR A 1 169 ? 18.784 1.266 -16.435 1.00 92.62 169 TYR A CA 1
ATOM 1297 C C . TYR A 1 169 ? 17.970 2.510 -16.074 1.00 92.62 169 TYR A C 1
ATOM 1299 O O . TYR A 1 169 ? 18.278 3.590 -16.572 1.00 92.62 169 TYR A O 1
ATOM 1307 N N . ASP A 1 170 ? 16.951 2.374 -15.222 1.00 90.94 170 ASP A N 1
ATOM 1308 C CA . ASP A 1 170 ? 16.155 3.493 -14.734 1.00 90.94 170 ASP A CA 1
ATOM 1309 C C . ASP A 1 170 ? 16.886 4.169 -13.554 1.00 90.94 170 ASP A C 1
ATOM 1311 O O . ASP A 1 170 ? 17.113 3.527 -12.522 1.00 90.94 170 ASP A O 1
ATOM 1315 N N . PRO A 1 171 ? 17.289 5.451 -13.675 1.00 89.25 171 PRO A N 1
ATOM 1316 C CA . PRO A 1 171 ? 18.046 6.127 -12.624 1.00 89.25 171 PRO A CA 1
ATOM 1317 C C . PRO A 1 171 ? 17.268 6.315 -11.317 1.00 89.25 171 PRO A C 1
ATOM 1319 O O . PRO A 1 171 ? 17.876 6.286 -10.249 1.00 89.25 171 PRO A O 1
ATOM 1322 N N . GLU A 1 172 ? 15.946 6.510 -11.378 1.00 85.12 172 GLU A N 1
ATOM 1323 C CA . GLU A 1 172 ? 15.108 6.683 -10.185 1.00 85.12 172 GLU A CA 1
ATOM 1324 C C . GLU A 1 172 ? 14.992 5.357 -9.430 1.00 85.12 172 GLU A C 1
ATOM 1326 O O . GLU A 1 172 ? 15.110 5.311 -8.206 1.00 85.12 172 GLU A O 1
ATOM 1331 N N . PHE A 1 173 ? 14.824 4.258 -10.164 1.00 89.88 173 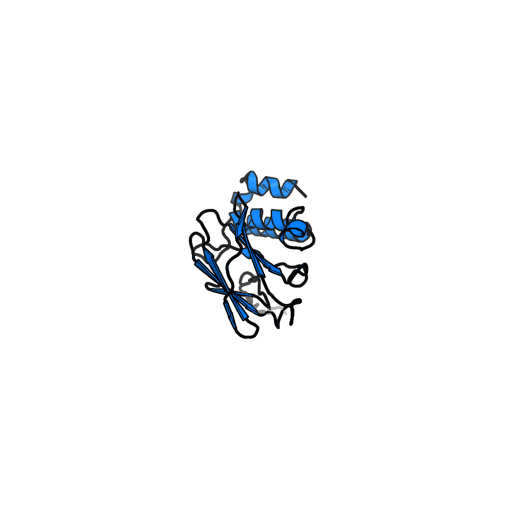PHE A N 1
ATOM 1332 C CA . PHE A 1 173 ? 14.794 2.919 -9.598 1.00 89.88 173 PHE A CA 1
ATOM 1333 C C . PHE A 1 173 ? 16.145 2.520 -8.988 1.00 89.88 173 PHE A C 1
ATOM 1335 O O . PHE A 1 173 ? 16.186 2.069 -7.842 1.00 89.88 173 PHE A O 1
ATOM 1342 N N . LEU A 1 174 ? 17.251 2.738 -9.710 1.00 88.25 174 LEU A N 1
ATOM 1343 C CA . LEU A 1 174 ? 18.606 2.477 -9.215 1.00 88.25 174 LEU A CA 1
ATOM 1344 C C . LEU A 1 174 ? 18.976 3.346 -8.010 1.00 88.25 174 LEU A C 1
ATOM 1346 O O . LEU A 1 174 ? 19.677 2.872 -7.120 1.00 88.25 174 LEU A O 1
ATOM 1350 N N . GLY A 1 175 ? 18.497 4.591 -7.947 1.00 85.50 175 GLY A N 1
ATOM 1351 C CA . GLY A 1 175 ? 18.690 5.448 -6.778 1.00 85.50 175 GLY A CA 1
ATOM 1352 C C . GLY A 1 175 ? 18.236 4.767 -5.484 1.00 85.50 175 GLY A C 1
ATOM 1353 O O . GLY A 1 175 ? 18.924 4.852 -4.473 1.00 85.50 175 GLY A O 1
ATOM 1354 N N . ASN A 1 176 ? 17.147 3.992 -5.538 1.00 85.00 176 ASN A N 1
ATOM 1355 C CA . ASN A 1 176 ? 16.652 3.242 -4.380 1.00 85.00 176 ASN A CA 1
ATOM 1356 C C . ASN A 1 176 ? 17.587 2.099 -3.975 1.00 85.00 176 ASN A C 1
ATOM 1358 O O . ASN A 1 176 ? 17.722 1.833 -2.790 1.00 85.00 176 ASN A O 1
ATOM 1362 N N . TYR A 1 177 ? 18.267 1.456 -4.928 1.00 81.62 177 TYR A N 1
ATOM 1363 C CA . TYR A 1 177 ? 19.256 0.409 -4.643 1.00 81.62 177 TYR A CA 1
ATOM 1364 C C . TYR A 1 177 ? 20.471 0.926 -3.870 1.00 81.62 177 TYR A C 1
ATOM 1366 O O . TYR A 1 177 ? 21.036 0.193 -3.065 1.00 81.62 177 TYR A O 1
ATOM 1374 N N . PHE A 1 178 ? 20.886 2.167 -4.131 1.00 79.62 178 PHE A N 1
ATOM 1375 C CA . PHE A 1 178 ? 22.075 2.768 -3.521 1.00 79.62 178 PHE A CA 1
ATOM 1376 C C . PHE A 1 178 ? 21.7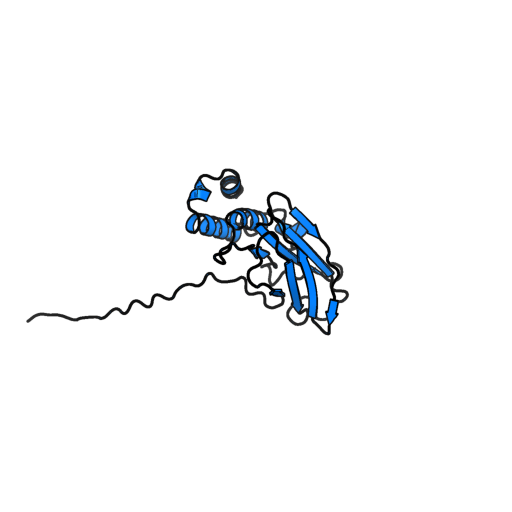89 3.523 -2.216 1.00 79.62 178 PHE A C 1
ATOM 1378 O O . PHE A 1 178 ? 22.720 4.024 -1.591 1.00 79.62 178 PHE A O 1
ATOM 1385 N N . ASN A 1 179 ? 20.520 3.610 -1.807 1.00 71.75 179 ASN A N 1
ATOM 1386 C CA . ASN A 1 179 ? 20.092 4.266 -0.571 1.00 71.75 179 ASN A CA 1
ATOM 1387 C C . ASN A 1 179 ? 20.072 3.321 0.652 1.00 71.75 179 ASN A C 1
ATOM 1389 O O . ASN A 1 179 ? 19.638 3.747 1.724 1.00 71.75 179 ASN A O 1
ATOM 1393 N N . PHE A 1 180 ? 20.527 2.070 0.499 1.00 62.88 180 PHE A N 1
ATOM 1394 C CA . PHE A 1 180 ? 20.593 1.041 1.548 1.00 62.88 180 PHE A CA 1
ATOM 1395 C C . PHE A 1 180 ? 22.024 0.649 1.907 1.00 62.88 180 PHE A C 1
ATOM 1397 O O . PHE A 1 180 ? 22.876 0.599 0.991 1.00 62.88 180 PHE A O 1
#

Solvent-accessible surface area (backbone atoms only — not comparable to full-atom values): 10184 Å² total; per-residue (Å²): 136,83,88,83,88,83,79,81,79,78,78,80,78,72,77,78,66,80,82,69,88,80,54,87,29,52,47,55,43,52,84,68,33,37,53,63,30,68,34,38,36,39,36,32,36,76,62,43,89,49,52,95,51,73,67,75,47,44,44,38,34,39,33,38,98,58,77,46,79,44,68,57,76,66,50,78,57,97,52,35,38,35,38,62,49,74,41,40,90,58,37,15,30,39,35,51,31,41,30,33,88,88,50,68,42,22,60,92,61,64,40,48,70,40,63,18,21,43,98,85,72,41,65,34,78,61,20,24,46,48,52,18,48,37,27,50,40,82,51,16,42,74,71,49,61,15,75,58,33,56,68,58,12,51,52,38,40,54,51,36,36,75,76,40,64,65,46,80,75,35,67,74,46,46,51,60,65,72,72,109

pLDDT: mean 86.66, std 15.26, range [38.38, 98.31]

Nearest PDB structures (foldseek):
  6gvk-assembly1_A  TM=5.115E-01  e=1.437E+00  Homo sapiens
  1uem-assembly1_A  TM=4.618E-01  e=1.437E+00  Homo sapiens
  1x4z-assembly1_A  TM=4.860E-01  e=2.785E+00  Mus musculus
  8bvo-assembly1_A  TM=4.919E-01  e=2.469E+00  Homo sapiens

Radius of gyration: 19.58 Å; Cα contacts (8 Å, |Δi|>4): 323; chains: 1; bounding box: 44×70×38 Å

Foldseek 3Di:
DDDDDDDPPPPPPPPPDPDFPDFQFKDWVVSAAAAQDKIKMKGQCCRFPCNPAPDKWKWKWQWFVDIDIDTFDWDDDDRITIGMDGHHPRGQKMFMWIDHDPDTGCSVLPGRIHGHADPVSHRDLRNLLRVLVCLQDDNVCVPRVHDRDNPVSVVSLVVSCVVPVCLVVVPSSVVSVVSD

Sequence (180 aa):
MKTIFLLIISILAVAVLPAQPNFTALQLNPVYPGQNSGVEFVYNQSLSSLIRKEPIKVAVYLIGKEIKAMEPTLKHYGSNYKGWVQTDSTTNAIAFVFYAGEEKDVNANKGYVVPVYNNKKEPVSGYYGAAANLWGGGMSDYFLGIEANTGVALMVLEEGIAKDPQLKYDPEFLGNYFNF

Mean predicted aligned error: 7.53 Å